Protein AF-A0A8M6Z247-F1 (afdb_monomer)

Sequence (223 aa):
MDSSGEGARAEVCETSDRKRDLQQLLRQEMEMHITEGRASVQRNQERMSRIRQLKEELHKEEIKLQEPDQSQAMSTVDYEKILERRARLKETHERLIENELMKMERELQEEQAGGVEGEISYLRRERLVLVLQIETLRRENQQAYADLEQQNQRHQQELNLLREESLQVFRAFRDVLEEQKRMSESRYRTLLIDAIQDAVHLSSQNLQLHEEIQQLRKTSQSQ

Foldseek 3Di:
DCPVPVVVVVVLVVLVVVLVVLVVVLVVLVVCLLVVVVDDPVVNVVSVVVNVVSVVVSVVSVVVNPDPPVVVVVLVVLVVVLVVVLVVLVVVLVVVLVVLVVVLVVVLVVVPDDDPVSVVSNVVSVVVSVVSVVVSVVVSVVSVVVSVVVSVVVVVVVVVVVVVVVVVVVVVVVVVVVVVVVSVVVVVVVVVVVVVVVVVVVVVVVVVVVVVVVVVVVVVVVD

Radius of gyration: 42.0 Å; Cα contacts (8 Å, |Δi|>4): 47; chains: 1; bounding box: 102×38×127 Å

Solvent-accessible surf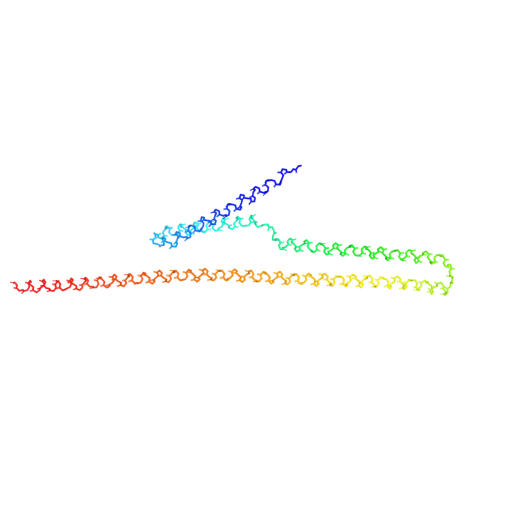ace area (backbone atoms only — not comparable to full-atom values): 12130 Å² total; per-residue (Å²): 140,69,78,69,61,59,57,57,52,50,53,53,51,54,52,53,50,51,44,52,52,47,52,51,52,44,50,51,55,53,51,47,54,68,73,48,67,83,53,57,71,66,60,51,51,51,49,54,54,50,51,50,51,49,51,53,52,45,50,53,50,46,58,71,68,50,64,76,57,62,70,59,54,49,52,51,54,52,51,51,53,52,51,51,53,51,51,54,50,50,54,54,46,51,53,52,50,51,53,53,50,57,48,49,53,52,54,58,66,70,63,70,51,68,67,71,67,25,51,54,52,49,54,54,49,52,47,51,54,52,52,49,52,54,52,48,52,50,50,54,51,54,50,51,50,52,54,50,51,52,52,50,54,50,51,54,50,52,54,48,50,54,51,53,52,51,52,49,53,52,49,54,53,49,54,54,51,53,50,53,48,53,56,50,52,52,52,53,52,50,52,52,50,53,52,51,51,52,50,50,52,51,49,52,51,52,50,52,53,50,52,53,52,52,50,55,53,53,57,65,72,74,110

pLDDT: mean 86.77, std 13.72, range [45.06, 98.31]

Organism: Danio rerio (NCBI:txid7955)

Mean predicted aligned error: 14.26 Å

Secondary structure (DSSP, 8-state):
--HHHHHHHHHHHHHHHHHHHHHHHHHHHHHHHHH-TTS-HHHHHHHHHHHHHHHHHHHHHHHHH--S-HHHHHHHHHHHHHHHHHHHHHHHHHHHHHHHHHHHHHHHHHH---HHHHHHHHHHHHHHHHHHHHHHHHHHHHHHHHHHHHHHHHHHHHHHHHHHHHHHHHHHHHHHHHHHHHHHHHHHHHHHHHHHHHHHHHHHHHHHHHHHHHHHHHHHH--

Structure (mmCIF, N/CA/C/O backbone):
data_AF-A0A8M6Z247-F1
#
_entry.id   AF-A0A8M6Z247-F1
#
loop_
_atom_site.group_PDB
_atom_site.id
_atom_site.type_symbol
_atom_site.label_atom_id
_atom_site.label_alt_id
_atom_site.label_comp_id
_atom_site.label_asym_id
_atom_site.label_entity_id
_atom_site.label_seq_id
_atom_site.pdbx_PDB_ins_code
_atom_site.Cartn_x
_atom_site.Cartn_y
_atom_site.Cartn_z
_atom_site.occupancy
_atom_site.B_iso_or_equiv
_atom_site.auth_seq_id
_atom_site.auth_comp_id
_atom_site.auth_asym_id
_atom_site.auth_atom_id
_atom_site.pdbx_PDB_model_num
ATOM 1 N N . MET A 1 1 ? 18.145 27.868 22.050 1.00 45.06 1 MET A N 1
ATOM 2 C CA . MET A 1 1 ? 19.076 26.770 21.726 1.00 45.06 1 MET A CA 1
ATOM 3 C C . MET A 1 1 ? 18.721 26.269 20.329 1.00 45.06 1 MET A C 1
ATOM 5 O O . MET A 1 1 ? 18.153 25.198 20.211 1.00 45.06 1 MET A O 1
ATOM 9 N N . ASP A 1 2 ? 19.030 27.051 19.288 1.00 45.66 2 ASP A N 1
ATOM 10 C CA . ASP A 1 2 ? 18.670 26.730 17.887 1.00 45.66 2 ASP A CA 1
ATOM 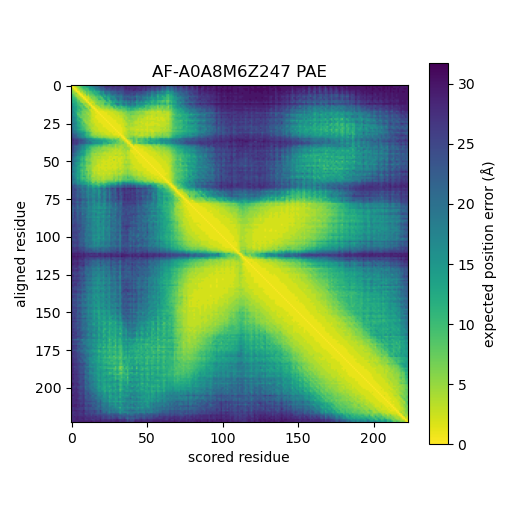11 C C . ASP A 1 2 ? 19.863 26.248 17.043 1.00 45.66 2 ASP A C 1
ATOM 13 O O . ASP A 1 2 ? 19.765 26.096 15.830 1.00 45.66 2 ASP A O 1
ATOM 17 N N . SER A 1 3 ? 20.998 25.935 17.675 1.00 54.34 3 SER A N 1
ATOM 18 C CA . SER A 1 3 ? 22.222 25.544 16.958 1.00 54.34 3 SER A CA 1
ATOM 19 C C . SER A 1 3 ? 22.165 24.144 16.324 1.00 54.34 3 SER A C 1
ATOM 21 O O . SER A 1 3 ? 23.085 23.775 15.600 1.00 54.34 3 SER A O 1
ATOM 23 N N . SER A 1 4 ? 21.118 23.353 16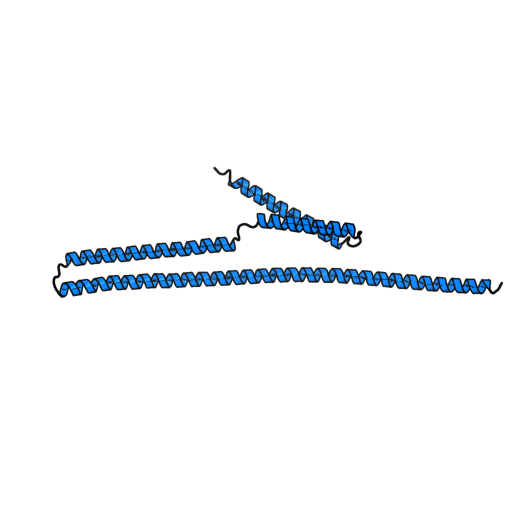.583 1.00 51.78 4 SER A N 1
ATOM 24 C CA . SER A 1 4 ? 20.968 21.993 16.040 1.00 51.78 4 SER A CA 1
ATOM 25 C C . SER A 1 4 ? 20.233 21.947 14.693 1.00 51.78 4 SER A C 1
ATOM 27 O O . SER A 1 4 ? 20.351 20.958 13.978 1.00 51.78 4 SER A O 1
ATOM 29 N N . GLY A 1 5 ? 19.500 23.005 14.317 1.00 46.47 5 GLY A N 1
ATOM 30 C CA . GLY A 1 5 ? 18.726 23.050 13.067 1.00 46.47 5 GLY A CA 1
ATOM 31 C C . GLY A 1 5 ? 19.525 23.495 11.835 1.00 46.47 5 GLY A C 1
ATOM 32 O O . GLY A 1 5 ? 19.210 23.087 10.718 1.00 46.47 5 GLY A O 1
ATOM 33 N N . GLU A 1 6 ? 20.576 24.300 12.019 1.00 47.44 6 GLU A N 1
ATOM 34 C CA . GLU A 1 6 ? 21.425 24.772 10.913 1.00 47.44 6 GLU A CA 1
ATOM 35 C C . GLU A 1 6 ? 22.397 23.693 10.414 1.00 47.44 6 GLU A C 1
ATOM 37 O O . GLU A 1 6 ? 22.593 23.572 9.207 1.00 47.44 6 GLU A O 1
ATOM 42 N N . GLY A 1 7 ? 22.929 22.849 11.308 1.00 50.97 7 GLY A N 1
ATOM 43 C CA . GLY A 1 7 ? 23.835 21.751 10.938 1.00 50.97 7 GLY A CA 1
ATOM 44 C C . GLY A 1 7 ? 23.167 20.681 10.068 1.00 50.97 7 GLY A C 1
ATOM 45 O O . GLY A 1 7 ? 23.716 20.293 9.042 1.00 50.97 7 GLY A O 1
ATOM 46 N N . ALA A 1 8 ? 21.938 20.278 10.410 1.00 53.12 8 ALA A N 1
ATOM 47 C CA . ALA A 1 8 ? 21.190 19.288 9.631 1.00 53.12 8 ALA A CA 1
ATOM 48 C C . ALA A 1 8 ? 20.796 19.813 8.237 1.00 53.12 8 ALA A C 1
ATOM 50 O O . ALA A 1 8 ? 20.838 19.079 7.255 1.00 53.12 8 ALA A O 1
ATOM 51 N N . ARG A 1 9 ? 20.454 21.104 8.116 1.00 52.66 9 ARG A N 1
ATOM 52 C CA . ARG A 1 9 ? 20.163 21.720 6.810 1.00 52.66 9 ARG A CA 1
ATOM 53 C C . ARG A 1 9 ? 21.407 21.875 5.940 1.00 52.66 9 ARG A C 1
ATOM 55 O O . ARG A 1 9 ? 21.300 21.688 4.731 1.00 52.66 9 ARG A O 1
ATOM 62 N N . ALA A 1 10 ? 22.554 22.205 6.532 1.00 60.53 10 ALA A N 1
ATOM 63 C CA . ALA A 1 10 ? 23.817 22.302 5.807 1.00 60.53 10 ALA A CA 1
ATOM 64 C C . ALA A 1 10 ? 24.258 20.932 5.261 1.00 60.53 10 ALA A C 1
ATOM 66 O O . ALA A 1 10 ? 24.551 20.831 4.073 1.00 60.53 10 ALA A O 1
ATOM 67 N N . GLU A 1 11 ? 24.184 19.865 6.067 1.00 60.06 11 GLU A N 1
ATOM 68 C CA . GLU A 1 11 ? 24.512 18.499 5.621 1.00 60.06 11 GLU A CA 1
ATOM 69 C C . GLU A 1 11 ? 23.570 17.988 4.514 1.00 60.06 11 GLU A C 1
ATOM 71 O O . GLU A 1 11 ? 24.021 17.360 3.553 1.00 60.06 11 GLU A O 1
ATOM 76 N N . VAL A 1 12 ? 22.267 18.285 4.584 1.00 59.94 12 VAL A N 1
ATOM 77 C CA . VAL A 1 12 ? 21.302 17.911 3.528 1.00 59.94 12 VAL A CA 1
ATOM 78 C C . VAL A 1 12 ? 21.561 18.682 2.225 1.00 59.94 12 VAL A C 1
ATOM 80 O O . VAL A 1 12 ? 21.430 18.130 1.130 1.00 59.94 12 VAL A O 1
ATOM 83 N N . CYS A 1 13 ? 21.963 19.952 2.318 1.00 63.16 13 CYS A N 1
ATOM 84 C CA . CYS A 1 13 ? 22.307 20.756 1.145 1.00 63.16 13 CYS A CA 1
ATOM 85 C C . CYS A 1 13 ? 23.592 20.236 0.478 1.00 63.16 13 CYS A C 1
ATOM 87 O O . CYS A 1 13 ? 23.606 20.002 -0.731 1.00 63.16 13 CYS A O 1
ATOM 89 N N . GLU A 1 14 ? 24.629 19.953 1.272 1.00 72.44 14 GLU A N 1
ATOM 90 C CA . GLU A 1 14 ? 25.899 19.399 0.788 1.00 72.44 14 GLU A CA 1
ATOM 91 C C . GLU A 1 14 ? 25.733 18.008 0.158 1.00 72.44 14 GLU A C 1
ATOM 93 O O . GLU A 1 14 ? 26.303 17.733 -0.899 1.00 72.44 14 GLU A O 1
ATOM 98 N N . THR A 1 15 ? 24.925 17.129 0.757 1.00 70.50 15 THR A N 1
ATOM 99 C CA . THR A 1 15 ? 24.644 15.792 0.198 1.00 70.50 15 THR A CA 1
ATOM 100 C C . THR A 1 15 ? 23.828 15.863 -1.097 1.00 70.50 15 THR A C 1
ATOM 102 O O . THR A 1 15 ? 24.128 15.146 -2.055 1.00 70.50 15 THR A O 1
ATOM 105 N N . SER A 1 16 ? 22.847 16.770 -1.185 1.00 76.81 16 SER A N 1
ATOM 106 C CA . SER A 1 16 ? 22.080 17.020 -2.415 1.00 76.81 16 SER A CA 1
ATOM 107 C C . SER A 1 16 ? 22.963 17.542 -3.555 1.00 76.81 16 SER A C 1
ATOM 109 O O . SER A 1 16 ? 22.846 17.074 -4.692 1.00 76.81 16 SER A O 1
ATOM 111 N N . ASP A 1 17 ? 23.848 18.500 -3.277 1.00 81.19 17 ASP A N 1
ATOM 112 C CA . ASP A 1 17 ? 24.751 19.050 -4.292 1.00 81.19 17 ASP A CA 1
ATOM 113 C C . ASP A 1 17 ? 25.773 17.997 -4.746 1.00 81.19 17 ASP A C 1
ATOM 115 O O . ASP A 1 17 ? 25.940 17.770 -5.946 1.00 81.19 17 ASP A O 1
ATOM 119 N N . ARG A 1 18 ? 26.321 17.216 -3.807 1.00 84.50 18 ARG A N 1
ATOM 120 C CA . ARG A 1 18 ? 27.212 16.090 -4.116 1.00 84.50 18 ARG A CA 1
ATOM 121 C C . ARG A 1 18 ? 26.543 15.021 -4.985 1.00 84.50 18 ARG A C 1
ATOM 123 O O . ARG A 1 18 ? 27.179 14.481 -5.891 1.00 84.50 18 ARG A O 1
ATOM 130 N N . LYS A 1 19 ? 25.252 14.735 -4.771 1.00 84.94 19 LYS A N 1
ATOM 131 C CA . LYS A 1 19 ? 24.473 13.836 -5.642 1.00 84.94 19 LYS A CA 1
ATOM 132 C C . LYS A 1 19 ? 24.371 14.383 -7.068 1.00 84.94 19 LYS A C 1
ATOM 134 O O . LYS A 1 19 ? 24.529 13.609 -8.016 1.00 84.94 19 LYS A O 1
ATOM 139 N N . ARG A 1 20 ? 24.117 15.686 -7.245 1.00 87.56 20 ARG A N 1
ATOM 140 C CA . ARG A 1 20 ? 24.064 16.299 -8.587 1.00 87.56 20 ARG A CA 1
ATOM 141 C C . ARG A 1 20 ? 25.412 16.211 -9.295 1.00 87.56 20 ARG A C 1
ATOM 143 O O . ARG A 1 20 ? 25.445 15.821 -10.462 1.00 87.56 20 ARG A O 1
ATOM 150 N N . ASP A 1 21 ? 26.502 16.483 -8.586 1.00 89.94 21 ASP A N 1
ATOM 151 C CA . ASP A 1 21 ? 27.854 16.404 -9.145 1.00 89.94 21 ASP A CA 1
ATOM 152 C C . ASP A 1 21 ? 28.191 14.977 -9.597 1.00 89.94 21 ASP A C 1
ATOM 154 O O . ASP A 1 21 ? 28.658 14.763 -10.720 1.00 89.94 21 ASP A O 1
ATOM 158 N N . LEU A 1 22 ? 27.869 13.973 -8.772 1.00 88.94 22 LEU A N 1
ATOM 159 C CA . LEU A 1 22 ? 28.036 12.560 -9.123 1.00 88.94 22 LEU A CA 1
ATOM 160 C C . LEU A 1 22 ? 27.179 12.156 -10.331 1.00 88.94 22 LEU A C 1
ATOM 162 O O . LEU A 1 22 ? 27.656 11.432 -11.207 1.00 88.94 22 LEU A O 1
ATOM 166 N N . GLN A 1 23 ? 25.935 12.640 -10.425 1.00 88.06 23 GLN A N 1
ATOM 167 C CA . GLN A 1 23 ? 25.073 12.407 -11.591 1.00 88.06 23 GLN A CA 1
ATOM 168 C C . GLN A 1 23 ? 25.662 13.010 -12.869 1.00 88.06 23 GLN A C 1
ATOM 170 O O . GLN A 1 23 ? 25.595 12.389 -13.935 1.00 88.06 23 GLN A O 1
ATOM 175 N N . GLN A 1 24 ? 26.245 14.204 -12.777 1.00 91.38 24 GLN A N 1
ATOM 176 C CA . GLN A 1 24 ? 26.854 14.875 -13.918 1.00 91.38 24 GLN A CA 1
ATOM 177 C C . GLN A 1 24 ? 28.138 14.169 -14.371 1.00 91.38 24 GLN A C 1
ATOM 179 O O . GLN A 1 24 ? 28.288 13.902 -15.565 1.00 91.38 24 GLN A O 1
ATOM 184 N N . LEU A 1 25 ? 29.009 13.786 -13.433 1.00 91.31 25 LEU A N 1
ATOM 185 C CA . LEU A 1 25 ? 30.211 12.991 -13.708 1.00 91.31 25 LEU A CA 1
ATOM 186 C C . LEU A 1 25 ? 29.865 11.642 -14.348 1.00 91.31 25 LEU A C 1
ATOM 188 O O . LEU A 1 25 ? 30.478 11.247 -15.340 1.00 91.31 25 LEU A O 1
ATOM 192 N N . LEU A 1 26 ? 28.844 10.953 -13.829 1.00 89.19 26 LEU A N 1
ATOM 193 C CA . LEU A 1 26 ? 28.390 9.680 -14.385 1.00 89.19 26 LEU A CA 1
ATOM 194 C C . LEU A 1 26 ? 27.858 9.841 -15.815 1.00 89.19 26 LEU A C 1
ATOM 196 O O . LEU A 1 26 ? 28.167 9.011 -16.670 1.00 89.19 26 LEU A O 1
ATOM 200 N N . ARG A 1 27 ? 27.098 10.910 -16.100 1.00 89.50 27 ARG A N 1
ATOM 201 C CA . ARG A 1 27 ? 26.652 11.217 -17.470 1.00 89.50 27 ARG A CA 1
ATOM 202 C C . ARG A 1 27 ? 27.829 11.436 -18.411 1.00 89.50 27 ARG A C 1
ATOM 204 O O . ARG A 1 27 ? 27.840 10.832 -19.478 1.00 89.50 27 ARG A O 1
ATOM 211 N N . GLN A 1 28 ? 28.811 12.240 -18.008 1.00 90.25 28 GLN A N 1
ATOM 212 C CA . GLN A 1 28 ? 29.992 12.519 -18.828 1.00 90.25 28 GLN A CA 1
ATOM 213 C C . GLN A 1 28 ? 30.784 11.243 -19.137 1.00 90.25 28 GLN A C 1
ATOM 215 O O . GLN A 1 28 ? 31.109 10.988 -20.293 1.00 90.25 28 GLN A O 1
ATOM 220 N N . GLU A 1 29 ? 31.047 10.397 -18.137 1.00 86.94 29 GLU A N 1
ATOM 221 C CA . GLU A 1 29 ? 31.762 9.130 -18.349 1.00 86.94 29 GLU A CA 1
ATOM 222 C C . GLU A 1 29 ? 30.972 8.159 -19.244 1.00 86.94 29 GLU A C 1
ATOM 224 O O . GLU A 1 29 ? 31.547 7.505 -20.118 1.00 86.94 29 GLU A O 1
ATOM 229 N N . MET A 1 30 ? 29.643 8.091 -19.092 1.00 83.94 30 MET A N 1
ATOM 230 C CA . MET A 1 30 ? 28.790 7.294 -19.981 1.00 83.94 30 MET A CA 1
ATOM 231 C C . MET A 1 30 ? 28.801 7.822 -21.422 1.00 83.94 30 MET A C 1
ATOM 233 O O . MET A 1 30 ? 28.887 7.030 -22.360 1.00 83.94 30 MET A O 1
ATOM 237 N N . GLU A 1 31 ? 28.748 9.138 -21.613 1.00 85.75 31 GLU A N 1
ATOM 238 C CA . GLU A 1 31 ? 28.801 9.775 -22.931 1.00 85.75 31 GLU A CA 1
ATOM 239 C C . GLU A 1 31 ? 30.160 9.554 -23.609 1.00 85.75 31 GLU A C 1
ATOM 241 O O . GLU A 1 31 ? 30.216 9.171 -24.782 1.00 85.75 31 GLU A O 1
ATOM 246 N N . MET A 1 32 ? 31.260 9.669 -22.857 1.00 81.25 32 MET A N 1
ATOM 247 C CA . MET A 1 32 ? 32.601 9.319 -23.334 1.00 81.25 32 MET A CA 1
ATOM 248 C C . MET A 1 32 ? 32.714 7.837 -23.706 1.00 81.25 32 MET A C 1
ATOM 250 O O . MET A 1 32 ? 33.320 7.507 -24.721 1.00 81.25 32 MET A O 1
ATOM 254 N N . HIS A 1 33 ? 32.117 6.922 -22.937 1.00 79.88 33 HIS A N 1
ATOM 255 C CA . HIS A 1 33 ? 32.104 5.496 -23.283 1.00 79.88 33 HIS A CA 1
ATOM 256 C C . HIS A 1 33 ? 31.325 5.212 -24.583 1.00 79.88 33 HIS A C 1
ATOM 258 O O . HIS A 1 33 ? 31.691 4.327 -25.359 1.00 79.88 33 HIS A O 1
ATOM 264 N N . ILE A 1 34 ? 30.252 5.964 -24.848 1.00 76.69 34 ILE A N 1
ATOM 265 C CA . ILE A 1 34 ? 29.453 5.823 -26.073 1.00 76.69 34 ILE A CA 1
ATOM 266 C C . ILE A 1 34 ? 30.208 6.378 -27.292 1.00 76.69 34 ILE A C 1
ATOM 268 O O . ILE A 1 34 ? 30.232 5.732 -28.345 1.00 76.69 34 ILE A O 1
ATOM 272 N N . THR A 1 35 ? 30.830 7.549 -27.150 1.00 78.31 35 THR A N 1
ATOM 273 C CA . THR A 1 35 ? 31.496 8.279 -28.245 1.00 78.31 35 THR A CA 1
ATOM 274 C C . THR A 1 35 ? 32.886 7.733 -28.567 1.00 78.31 35 THR A C 1
ATOM 276 O O . THR A 1 35 ? 33.212 7.509 -29.732 1.00 78.31 35 THR A O 1
ATOM 279 N N . GLU A 1 36 ? 33.693 7.430 -27.552 1.00 72.12 36 GLU A N 1
ATOM 280 C CA . GLU A 1 36 ? 35.065 6.950 -27.715 1.00 72.12 36 GLU A CA 1
ATOM 281 C C . GLU A 1 36 ? 35.182 5.423 -27.723 1.00 72.12 36 GLU A C 1
ATOM 283 O O . GLU A 1 36 ? 36.271 4.891 -27.511 1.00 72.12 36 GLU A O 1
ATOM 288 N N . GLY A 1 37 ? 34.109 4.685 -28.029 1.00 60.72 37 GLY A N 1
ATOM 289 C CA . GLY A 1 37 ? 34.123 3.215 -28.114 1.00 60.72 37 GLY A CA 1
ATOM 290 C C . GLY A 1 37 ? 35.191 2.617 -29.055 1.00 60.72 37 GLY A C 1
ATOM 291 O O . GLY A 1 37 ? 35.371 1.404 -29.083 1.00 60.72 37 GLY A O 1
ATOM 292 N N . ARG A 1 38 ? 35.923 3.463 -29.796 1.00 59.44 38 ARG A N 1
ATOM 293 C CA . ARG A 1 38 ? 37.116 3.153 -30.600 1.00 59.44 38 ARG A CA 1
ATOM 294 C C . ARG A 1 38 ? 38.446 3.159 -29.818 1.00 59.44 38 ARG A C 1
ATOM 296 O O . ARG A 1 38 ? 39.488 2.898 -30.413 1.00 59.44 38 ARG A O 1
ATOM 303 N N . ALA A 1 39 ? 38.458 3.478 -28.525 1.00 61.81 39 ALA A N 1
ATOM 304 C CA . ALA A 1 39 ? 39.662 3.418 -27.700 1.00 61.81 39 ALA A CA 1
ATOM 305 C C . ALA A 1 39 ? 40.106 1.962 -27.440 1.00 61.81 39 ALA A C 1
ATOM 307 O O . ALA A 1 39 ? 39.317 1.026 -27.551 1.00 61.81 39 ALA A O 1
ATOM 308 N N . SER A 1 40 ? 41.381 1.775 -27.068 1.00 77.75 40 SER A N 1
ATOM 309 C CA . SER A 1 40 ? 41.926 0.477 -26.630 1.00 77.75 40 SER A CA 1
ATOM 310 C C . SER A 1 40 ? 40.992 -0.214 -25.628 1.00 77.75 40 SER A C 1
ATOM 312 O O . SER A 1 40 ? 40.456 0.439 -24.728 1.00 77.75 40 SER A O 1
ATOM 314 N N . VAL A 1 41 ? 40.852 -1.541 -25.750 1.00 78.88 41 VAL A N 1
ATOM 315 C CA . VAL A 1 41 ? 40.053 -2.396 -24.849 1.00 78.88 41 VAL A CA 1
ATOM 316 C C . VAL A 1 41 ? 40.328 -2.075 -23.377 1.00 78.88 41 VAL A C 1
ATOM 318 O O . VAL A 1 41 ? 39.397 -2.015 -22.578 1.00 78.88 41 VAL A O 1
ATOM 321 N N . GLN A 1 42 ? 41.585 -1.785 -23.035 1.00 84.62 42 GLN A N 1
ATOM 322 C CA . GLN A 1 42 ? 42.002 -1.460 -21.674 1.00 84.62 42 GLN A CA 1
ATOM 323 C C . GLN A 1 42 ? 41.407 -0.133 -21.172 1.00 84.62 42 GLN A C 1
ATOM 325 O O . GLN A 1 42 ? 40.862 -0.088 -20.074 1.00 84.62 42 GLN A O 1
ATOM 330 N N . ARG A 1 43 ? 41.377 0.918 -22.007 1.00 82.69 43 ARG A N 1
ATOM 331 C CA . ARG A 1 43 ? 40.735 2.201 -21.652 1.00 82.69 43 ARG A CA 1
ATOM 332 C C . ARG A 1 43 ? 39.218 2.078 -21.514 1.00 82.69 43 ARG A C 1
ATOM 334 O O . ARG A 1 43 ? 38.619 2.788 -20.708 1.00 82.69 43 ARG A O 1
ATOM 341 N N . ASN A 1 44 ? 38.587 1.205 -22.301 1.00 82.81 44 ASN A N 1
ATOM 342 C CA . ASN A 1 44 ? 37.158 0.927 -22.149 1.00 82.81 44 ASN A CA 1
ATOM 343 C C . ASN A 1 44 ? 36.874 0.157 -20.851 1.00 82.81 44 ASN A C 1
ATOM 345 O O . ASN A 1 44 ? 35.920 0.485 -20.151 1.00 82.81 44 ASN A O 1
ATOM 349 N N . GLN A 1 45 ? 37.719 -0.811 -20.480 1.00 85.62 45 GLN A N 1
ATOM 350 C CA . GLN A 1 45 ? 37.598 -1.523 -19.202 1.00 85.62 45 GLN A CA 1
ATOM 351 C C . GLN A 1 45 ? 37.778 -0.592 -17.997 1.00 85.62 45 GLN A C 1
ATOM 353 O O . GLN A 1 45 ? 36.975 -0.645 -17.064 1.00 85.62 45 GLN A O 1
ATOM 358 N N . GLU A 1 46 ? 38.775 0.294 -18.032 1.00 88.81 46 GLU A N 1
ATOM 359 C CA . GLU A 1 46 ? 38.995 1.305 -16.992 1.00 88.81 46 GLU A CA 1
ATOM 360 C C . GLU A 1 46 ? 37.772 2.218 -16.841 1.00 88.81 46 GLU A C 1
ATOM 362 O O . GLU A 1 46 ? 37.250 2.371 -15.735 1.00 88.81 46 GLU A O 1
ATOM 367 N N . ARG A 1 47 ? 37.222 2.734 -17.947 1.00 86.94 47 ARG A N 1
ATOM 368 C CA . ARG A 1 47 ? 35.992 3.541 -17.906 1.00 86.94 47 ARG A CA 1
ATOM 369 C C . ARG A 1 47 ? 34.795 2.782 -17.360 1.00 86.94 47 ARG A C 1
ATOM 371 O O . ARG A 1 47 ? 34.084 3.301 -16.505 1.00 86.94 47 ARG A O 1
ATOM 378 N N . MET A 1 48 ? 34.601 1.534 -17.773 1.00 85.75 48 MET A N 1
ATOM 379 C CA . MET A 1 48 ? 33.531 0.690 -17.238 1.00 85.75 48 MET A CA 1
ATOM 380 C C . MET A 1 48 ? 33.662 0.465 -15.727 1.00 85.75 48 MET A C 1
ATOM 382 O O . MET A 1 48 ? 32.652 0.448 -15.020 1.00 85.75 48 MET A O 1
ATOM 386 N N . SER A 1 49 ? 34.888 0.327 -15.212 1.00 91.12 49 SER A N 1
ATOM 387 C CA . SER A 1 49 ? 35.129 0.223 -13.769 1.00 91.12 49 SER A CA 1
ATOM 388 C C . SER A 1 49 ? 34.785 1.523 -13.034 1.00 91.12 49 SER A C 1
ATOM 390 O O . SER A 1 49 ? 34.120 1.483 -11.999 1.00 91.12 49 SER A O 1
ATOM 392 N N . ARG A 1 50 ? 35.126 2.677 -13.619 1.00 90.81 50 ARG A N 1
ATOM 393 C CA . ARG A 1 50 ? 34.828 3.999 -13.060 1.00 90.81 50 ARG A CA 1
ATOM 394 C C . ARG A 1 50 ? 33.332 4.300 -13.050 1.00 90.81 50 ARG A C 1
ATOM 396 O O . ARG A 1 50 ? 32.803 4.742 -12.037 1.00 90.81 50 ARG A O 1
ATOM 403 N N . ILE A 1 51 ? 32.630 3.968 -14.134 1.00 90.19 51 ILE A N 1
ATOM 404 C CA . ILE A 1 51 ? 31.165 4.052 -14.223 1.00 90.19 51 ILE A CA 1
ATOM 405 C C . ILE A 1 51 ? 30.512 3.202 -13.126 1.00 90.19 51 ILE A C 1
ATOM 407 O O . ILE A 1 51 ? 29.534 3.632 -12.519 1.00 90.19 51 ILE A O 1
ATOM 411 N N . ARG A 1 52 ? 31.043 2.004 -12.843 1.00 90.31 52 ARG A N 1
ATOM 412 C CA . ARG A 1 52 ? 30.530 1.149 -11.762 1.00 90.31 52 ARG A CA 1
ATOM 413 C C . ARG A 1 52 ? 30.727 1.792 -10.388 1.00 90.31 52 ARG A C 1
ATOM 415 O O . ARG A 1 52 ? 29.774 1.845 -9.621 1.00 90.31 52 ARG A O 1
ATOM 422 N N . GLN A 1 53 ? 31.917 2.325 -10.114 1.00 93.00 53 GLN A N 1
ATOM 423 C CA . GLN A 1 53 ? 32.216 3.015 -8.854 1.00 93.00 53 GLN A CA 1
ATOM 424 C C . GLN A 1 53 ? 31.324 4.241 -8.650 1.00 93.00 53 GLN A C 1
ATOM 426 O O . GLN A 1 53 ? 30.708 4.377 -7.599 1.00 93.00 53 GLN A O 1
ATOM 431 N N . LEU A 1 54 ? 31.178 5.084 -9.678 1.00 91.94 54 LEU A N 1
ATOM 432 C CA . LEU A 1 54 ? 30.300 6.254 -9.622 1.00 91.94 54 LEU A CA 1
ATOM 433 C C . LEU A 1 54 ? 28.848 5.856 -9.338 1.00 91.94 54 LEU A C 1
ATOM 435 O O . LEU A 1 54 ? 28.193 6.505 -8.533 1.00 91.94 54 LEU A O 1
ATOM 439 N N . LYS A 1 55 ? 28.350 4.764 -9.935 1.00 89.44 55 LYS A N 1
ATOM 440 C CA . LYS A 1 55 ? 27.008 4.239 -9.628 1.00 89.44 55 LYS A CA 1
ATOM 441 C C . LYS A 1 55 ? 26.867 3.795 -8.172 1.00 89.44 55 LYS A C 1
ATOM 443 O O . LYS A 1 55 ? 25.838 4.067 -7.564 1.00 89.44 55 LYS A O 1
ATOM 448 N N . GLU A 1 56 ? 27.874 3.130 -7.612 1.00 88.75 56 GLU A N 1
ATOM 449 C CA . GLU A 1 56 ? 27.858 2.712 -6.205 1.00 88.75 56 GLU A CA 1
ATOM 450 C C . GLU A 1 56 ? 27.911 3.906 -5.244 1.00 88.75 56 GLU A C 1
ATOM 452 O O . GLU A 1 56 ? 27.197 3.912 -4.244 1.00 88.75 56 GLU A O 1
ATOM 457 N N . GLU A 1 57 ? 28.723 4.926 -5.532 1.00 89.31 57 GLU A N 1
ATOM 458 C CA . GLU A 1 57 ? 28.772 6.148 -4.719 1.00 89.31 57 GLU A CA 1
ATOM 459 C C . GLU A 1 57 ? 27.454 6.916 -4.767 1.00 89.31 57 GLU A C 1
ATOM 461 O O . GLU A 1 57 ? 26.946 7.336 -3.731 1.00 89.31 57 GLU A O 1
ATOM 466 N N . LEU A 1 58 ? 26.854 7.023 -5.951 1.00 86.81 58 LEU A N 1
ATOM 467 C CA . LEU A 1 58 ? 25.559 7.670 -6.137 1.00 86.81 58 LEU A CA 1
ATOM 468 C C . LEU A 1 58 ? 24.454 6.925 -5.380 1.00 86.81 58 LEU A C 1
ATOM 470 O O . LEU A 1 58 ? 23.617 7.563 -4.750 1.00 86.81 58 LEU A O 1
ATOM 474 N N . HIS A 1 59 ? 24.502 5.590 -5.358 1.00 83.56 59 HIS A N 1
ATOM 475 C CA . HIS A 1 59 ? 23.573 4.782 -4.571 1.00 83.56 59 HIS A CA 1
ATOM 476 C C . HIS A 1 59 ? 23.761 4.978 -3.058 1.00 83.56 59 HIS A C 1
ATOM 478 O O . HIS A 1 59 ? 22.783 5.083 -2.324 1.00 83.56 59 HIS A O 1
ATOM 484 N N . LYS A 1 60 ? 25.008 5.091 -2.578 1.00 85.12 60 LYS A N 1
ATOM 485 C CA . LYS A 1 60 ? 25.295 5.396 -1.164 1.00 85.12 60 LYS A CA 1
ATOM 486 C C . LYS A 1 60 ? 24.788 6.780 -0.761 1.00 85.12 60 LYS A C 1
ATOM 488 O O . LYS A 1 60 ? 24.222 6.913 0.318 1.00 85.12 60 LYS A O 1
ATOM 493 N N . GLU A 1 61 ? 24.986 7.793 -1.603 1.00 82.38 61 GLU A N 1
ATOM 494 C CA . GLU A 1 61 ? 24.452 9.138 -1.351 1.00 82.38 61 GLU A CA 1
ATOM 495 C C . GLU A 1 61 ? 22.919 9.167 -1.440 1.00 82.38 61 GLU A C 1
ATOM 497 O O . GLU A 1 61 ? 22.277 9.864 -0.661 1.00 82.38 61 GLU A O 1
ATOM 502 N N . GLU A 1 62 ? 22.304 8.352 -2.305 1.00 79.12 62 GLU A N 1
ATOM 503 C CA . GLU A 1 62 ? 20.848 8.168 -2.313 1.00 79.12 62 GLU A CA 1
ATOM 504 C C . GLU A 1 62 ? 20.323 7.577 -1.014 1.00 79.12 62 GLU A C 1
ATOM 506 O O . GLU A 1 62 ? 19.369 8.119 -0.476 1.00 79.12 62 GLU A O 1
ATOM 511 N N . ILE A 1 63 ? 20.967 6.541 -0.475 1.00 76.38 63 ILE A N 1
ATOM 512 C CA . ILE A 1 63 ? 20.577 5.944 0.810 1.00 76.38 63 ILE A CA 1
ATOM 513 C C . ILE A 1 63 ? 20.713 6.957 1.957 1.00 76.38 63 ILE A C 1
ATOM 515 O O . ILE A 1 63 ? 19.898 6.951 2.871 1.00 76.38 63 ILE A O 1
ATOM 519 N N . LYS A 1 64 ? 21.715 7.848 1.915 1.00 76.81 64 LYS A N 1
ATOM 520 C CA . LYS A 1 64 ? 21.882 8.911 2.924 1.00 76.81 64 LYS A CA 1
ATOM 521 C C . LYS A 1 64 ? 20.808 9.997 2.837 1.00 76.81 64 LYS A C 1
ATOM 523 O O . LYS A 1 64 ? 20.430 10.548 3.863 1.00 76.81 64 LYS A O 1
ATOM 528 N N . LEU A 1 65 ? 20.355 10.318 1.624 1.00 66.00 65 LEU A N 1
ATOM 529 C CA . LEU A 1 65 ? 19.285 11.290 1.366 1.00 66.00 65 LEU A CA 1
ATOM 530 C C . LEU A 1 65 ? 17.884 10.687 1.508 1.00 66.00 65 LEU A C 1
ATOM 532 O O . LEU A 1 65 ? 16.904 11.426 1.585 1.00 66.00 65 LEU A O 1
ATOM 536 N N . GLN A 1 66 ? 17.777 9.360 1.498 1.00 56.66 66 GLN A N 1
ATOM 537 C CA . GLN A 1 66 ? 16.530 8.656 1.719 1.00 56.66 66 GLN A CA 1
ATOM 538 C C . GLN A 1 66 ? 16.188 8.774 3.204 1.00 56.66 66 GLN A C 1
ATOM 540 O O . GLN A 1 66 ? 16.595 7.962 4.034 1.00 56.66 66 GLN A O 1
ATOM 545 N N . GLU A 1 67 ? 15.448 9.832 3.540 1.00 52.28 67 GLU A N 1
ATOM 546 C CA . GLU A 1 67 ? 14.708 9.887 4.794 1.00 52.28 67 GLU A CA 1
ATOM 547 C C . GLU A 1 67 ? 13.900 8.591 4.957 1.00 52.28 67 GLU A C 1
ATOM 549 O O . GLU A 1 67 ? 13.441 8.037 3.948 1.00 52.28 67 GLU A O 1
ATOM 554 N N . PRO A 1 68 ? 13.756 8.074 6.194 1.00 49.03 68 PRO A N 1
ATOM 555 C CA . PRO A 1 68 ? 13.056 6.821 6.444 1.00 49.03 68 PRO A CA 1
ATOM 556 C C . PRO A 1 68 ? 11.710 6.866 5.730 1.00 49.03 68 PRO A C 1
ATOM 558 O O . PRO A 1 68 ? 10.948 7.804 5.947 1.00 49.03 68 PRO A O 1
ATOM 561 N N . ASP A 1 69 ? 11.502 5.886 4.846 1.00 54.22 69 ASP A N 1
ATOM 562 C CA . ASP A 1 69 ? 10.386 5.747 3.911 1.00 54.22 69 ASP A CA 1
ATOM 563 C C . ASP A 1 69 ? 9.146 6.521 4.387 1.00 54.22 69 ASP A C 1
ATOM 565 O O . ASP A 1 69 ? 8.428 6.083 5.291 1.00 54.22 69 ASP A O 1
ATOM 569 N N . GLN A 1 70 ? 8.953 7.736 3.853 1.00 53.69 70 GLN A N 1
ATOM 570 C CA . GLN A 1 70 ? 7.939 8.683 4.341 1.00 53.69 70 GLN A CA 1
ATOM 571 C C . GLN A 1 70 ? 6.537 8.063 4.295 1.00 53.69 70 GLN A C 1
ATOM 573 O O . GLN A 1 70 ? 5.690 8.366 5.132 1.00 53.69 70 GLN A O 1
ATOM 578 N N . SER A 1 71 ? 6.327 7.132 3.368 1.00 55.28 71 SER A N 1
ATOM 579 C CA . SER A 1 71 ? 5.155 6.268 3.242 1.00 55.28 71 SER A CA 1
ATOM 580 C C . SER A 1 71 ? 4.902 5.457 4.519 1.00 55.28 71 SER A C 1
ATOM 582 O O . SER A 1 71 ? 3.796 5.445 5.062 1.00 55.28 71 SER A O 1
ATOM 584 N N . GLN A 1 72 ? 5.947 4.817 5.048 1.00 57.62 72 GLN A N 1
ATOM 585 C CA . GLN A 1 72 ? 5.865 3.999 6.252 1.00 57.62 72 GLN A CA 1
ATOM 586 C C . GLN A 1 72 ? 5.711 4.865 7.507 1.00 57.62 72 GLN A C 1
ATOM 588 O O . GLN A 1 72 ? 4.871 4.560 8.353 1.00 57.62 72 GLN A O 1
ATOM 593 N N . ALA A 1 73 ? 6.444 5.980 7.594 1.00 58.66 73 ALA A N 1
ATOM 594 C CA . ALA A 1 73 ? 6.325 6.929 8.702 1.00 58.66 73 ALA A CA 1
ATOM 595 C C . ALA A 1 73 ? 4.932 7.592 8.761 1.00 58.66 73 ALA A C 1
ATOM 597 O O . ALA A 1 73 ? 4.360 7.783 9.837 1.00 58.66 73 ALA A O 1
ATOM 598 N N . MET A 1 74 ? 4.343 7.909 7.606 1.00 61.28 74 MET A N 1
ATOM 599 C CA . MET A 1 74 ? 3.000 8.483 7.530 1.00 61.28 74 MET A CA 1
ATOM 600 C C . MET A 1 74 ? 1.926 7.455 7.902 1.00 61.28 74 MET A C 1
ATOM 602 O O . MET A 1 74 ? 1.009 7.780 8.659 1.00 61.28 74 MET A O 1
ATOM 606 N N . SER A 1 75 ? 2.086 6.194 7.481 1.00 70.88 75 SER A N 1
ATOM 607 C CA . SER A 1 75 ? 1.200 5.101 7.895 1.00 70.88 75 SER A CA 1
ATOM 608 C C . SER A 1 75 ? 1.245 4.844 9.407 1.00 70.88 75 SER A C 1
ATOM 610 O O . SER A 1 75 ? 0.191 4.619 10.009 1.00 70.88 75 SER A O 1
ATOM 612 N N . THR A 1 76 ? 2.420 4.917 10.044 1.00 77.00 76 THR A N 1
ATOM 613 C CA . THR A 1 76 ? 2.533 4.748 11.503 1.00 77.00 76 THR A CA 1
ATOM 614 C C . THR A 1 76 ? 1.858 5.886 12.259 1.00 77.00 76 THR A C 1
ATOM 616 O O . THR A 1 76 ? 1.091 5.635 13.187 1.00 77.00 76 THR A O 1
ATOM 619 N N . VAL A 1 77 ? 2.060 7.129 11.813 1.00 77.94 77 VAL A N 1
ATOM 620 C CA . VAL A 1 77 ? 1.443 8.314 12.426 1.00 77.94 77 VAL A CA 1
ATOM 621 C C . VAL A 1 77 ? -0.082 8.275 12.297 1.00 77.94 77 VAL A C 1
ATOM 623 O O . VAL A 1 77 ? -0.803 8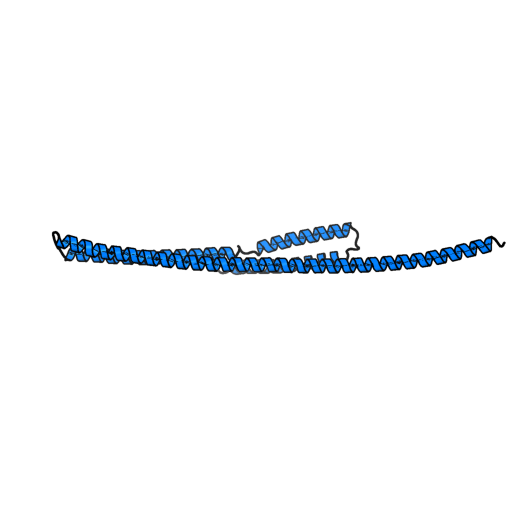.635 13.227 1.00 77.94 77 VAL A O 1
ATOM 626 N N . ASP A 1 78 ? -0.608 7.827 11.159 1.00 83.62 78 ASP A N 1
ATOM 627 C CA . ASP A 1 78 ? -2.054 7.715 10.970 1.00 83.62 78 ASP A CA 1
ATOM 628 C C . ASP A 1 78 ? -2.678 6.596 11.810 1.00 83.62 78 ASP A C 1
ATOM 630 O O . ASP A 1 78 ? -3.770 6.774 12.355 1.00 83.62 78 ASP A O 1
ATOM 634 N N . TYR A 1 79 ? -1.973 5.479 11.986 1.00 85.88 79 TYR A N 1
ATOM 635 C CA . TYR A 1 79 ? -2.405 4.410 12.882 1.00 85.88 79 TYR A CA 1
ATOM 636 C C . TYR A 1 79 ? -2.463 4.870 14.346 1.00 85.88 79 TYR A C 1
ATOM 638 O O . TYR A 1 79 ? -3.457 4.621 15.036 1.00 85.88 79 TYR A O 1
ATOM 646 N N . GLU A 1 80 ? -1.449 5.603 14.812 1.00 90.94 80 GLU A N 1
ATOM 647 C CA . GLU A 1 80 ? -1.427 6.177 16.162 1.00 90.94 80 GLU A CA 1
ATOM 648 C C . GLU A 1 80 ? -2.609 7.126 16.399 1.00 90.94 80 GLU A C 1
ATOM 650 O O . GLU A 1 80 ? -3.300 7.010 17.413 1.00 90.94 80 GLU A O 1
ATOM 655 N N . LYS A 1 81 ? -2.938 7.989 15.429 1.00 92.00 81 LYS A N 1
ATOM 656 C CA . LYS A 1 81 ? -4.118 8.870 15.518 1.00 92.00 81 LYS A CA 1
ATOM 657 C C . LYS A 1 81 ? -5.427 8.090 15.659 1.00 92.00 81 LYS A C 1
ATOM 659 O O . LYS A 1 81 ? -6.306 8.501 16.421 1.00 92.00 81 LYS A O 1
ATOM 664 N N . ILE A 1 82 ? -5.583 6.980 14.931 1.00 92.62 82 ILE A N 1
ATOM 665 C CA . ILE A 1 82 ? -6.774 6.120 15.036 1.00 92.62 82 ILE A CA 1
ATOM 666 C C . ILE A 1 82 ? -6.851 5.503 16.438 1.00 92.62 82 ILE A C 1
ATOM 668 O O . ILE A 1 82 ? -7.918 5.515 17.060 1.00 92.62 82 ILE A O 1
ATOM 672 N N . LEU A 1 83 ? -5.726 5.021 16.976 1.00 93.19 83 LEU A N 1
ATOM 673 C CA . LEU A 1 83 ? -5.667 4.485 18.336 1.00 93.19 83 LEU A CA 1
ATOM 674 C C . LEU A 1 83 ? -6.017 5.535 19.391 1.00 93.19 83 LEU A C 1
ATOM 676 O O . LEU A 1 83 ? -6.828 5.255 20.275 1.00 93.19 83 LEU A O 1
ATOM 680 N N . GLU A 1 84 ? -5.471 6.746 19.285 1.00 94.50 84 GLU A N 1
ATOM 681 C CA . GLU A 1 84 ? -5.799 7.841 20.198 1.00 94.50 84 GLU A CA 1
ATOM 682 C C . GLU A 1 84 ? -7.286 8.181 20.165 1.00 94.50 84 GLU A C 1
ATOM 684 O O . GLU A 1 84 ? -7.928 8.311 21.209 1.00 94.50 84 GLU A O 1
ATOM 689 N N . ARG A 1 85 ? -7.864 8.305 18.966 1.00 92.44 85 ARG A N 1
ATOM 690 C CA . ARG A 1 85 ? -9.293 8.585 18.807 1.00 92.44 85 ARG A CA 1
ATOM 691 C C . ARG A 1 85 ? -10.141 7.485 19.444 1.00 92.44 85 ARG A C 1
ATOM 693 O O . ARG A 1 85 ? -11.140 7.790 20.095 1.00 92.44 85 ARG A O 1
ATOM 700 N N . ARG A 1 86 ? -9.731 6.221 19.300 1.00 94.75 86 ARG A N 1
ATOM 701 C CA . ARG A 1 86 ? -10.405 5.071 19.914 1.00 94.75 86 ARG A CA 1
ATOM 702 C C . ARG A 1 86 ? -10.299 5.084 21.436 1.00 94.75 86 ARG A C 1
ATOM 704 O O . ARG A 1 86 ? -11.290 4.802 22.102 1.00 94.75 86 ARG A O 1
ATOM 711 N N . ALA A 1 87 ? -9.133 5.423 21.980 1.00 95.88 87 ALA A N 1
ATOM 712 C CA . ALA A 1 87 ? -8.931 5.549 23.420 1.00 95.88 87 ALA A CA 1
ATOM 713 C C . ALA A 1 87 ? -9.821 6.653 24.008 1.00 95.88 87 ALA A C 1
ATOM 715 O O . ALA A 1 87 ? -10.555 6.403 24.960 1.00 95.88 87 ALA A O 1
ATOM 716 N N . ARG A 1 88 ? -9.845 7.833 23.374 1.00 96.31 88 ARG A N 1
ATOM 717 C CA . ARG A 1 88 ? -10.704 8.953 23.792 1.00 96.31 88 ARG A CA 1
ATOM 718 C C . ARG A 1 88 ? -12.184 8.583 23.751 1.00 96.31 88 ARG A C 1
ATOM 720 O O . ARG A 1 88 ? -12.918 8.913 24.673 1.00 96.31 88 ARG A O 1
ATOM 727 N N . LEU A 1 89 ? -12.626 7.889 22.700 1.00 96.00 89 LEU A N 1
ATOM 728 C CA . LEU A 1 89 ? -14.020 7.463 22.580 1.00 96.00 89 LEU A CA 1
ATOM 729 C C . LEU A 1 89 ? -14.418 6.510 23.715 1.00 96.00 89 LEU A C 1
ATOM 731 O O . LEU A 1 89 ? -15.436 6.738 24.367 1.00 96.00 89 LEU A O 1
ATOM 735 N N . LYS A 1 90 ? -13.590 5.497 23.990 1.00 96.62 90 LYS A N 1
ATOM 736 C CA . LYS A 1 90 ? -13.818 4.565 25.101 1.00 96.62 90 LYS A CA 1
ATOM 737 C C . LYS A 1 90 ? -13.913 5.289 26.433 1.00 96.62 90 LYS A C 1
ATOM 739 O O . LYS A 1 90 ? -14.898 5.128 27.137 1.00 96.62 90 LYS A O 1
ATOM 744 N N . GLU A 1 91 ? -12.954 6.164 26.718 1.00 97.44 91 GLU A N 1
ATOM 745 C CA . GLU A 1 91 ? -12.933 6.942 27.956 1.00 97.44 91 GLU A CA 1
ATOM 746 C C . GLU A 1 91 ? -14.203 7.802 28.105 1.00 97.44 91 GLU A C 1
ATOM 748 O O . GLU A 1 91 ? -14.791 7.887 29.182 1.00 97.44 91 GLU A O 1
ATOM 753 N N . THR A 1 92 ? -14.682 8.418 27.016 1.00 97.25 92 THR A N 1
ATOM 754 C CA . THR A 1 92 ? -15.931 9.195 27.061 1.00 97.25 92 THR A CA 1
ATOM 755 C C . THR A 1 92 ? -17.158 8.331 27.335 1.00 97.25 92 THR A C 1
ATOM 757 O O . THR A 1 92 ? -18.047 8.763 28.069 1.00 97.25 92 THR A O 1
ATOM 760 N N . HIS A 1 93 ? -17.217 7.120 26.778 1.00 97.62 93 HIS A N 1
ATOM 761 C CA . HIS A 1 93 ? -18.322 6.200 27.024 1.00 97.62 93 HIS A CA 1
ATOM 762 C C . HIS A 1 93 ? -18.262 5.580 28.420 1.00 97.62 93 HIS A C 1
ATOM 764 O O . HIS A 1 93 ? -19.302 5.481 29.063 1.00 97.62 93 HIS A O 1
ATOM 770 N N . GLU A 1 94 ? -17.073 5.224 28.907 1.00 97.12 94 GLU A N 1
ATOM 771 C CA . GLU A 1 94 ? -16.845 4.745 30.274 1.00 97.12 94 GLU A CA 1
ATOM 772 C C . GLU A 1 94 ? -17.332 5.784 31.285 1.00 97.12 94 GLU A C 1
ATOM 774 O O . GLU A 1 94 ? -18.204 5.479 32.096 1.00 97.12 94 GLU A O 1
ATOM 779 N N . ARG A 1 95 ? -16.905 7.047 31.144 1.00 97.75 95 ARG A N 1
ATOM 780 C CA . ARG A 1 95 ? -17.386 8.150 31.993 1.00 97.75 95 ARG A CA 1
ATOM 781 C C . ARG A 1 95 ? -18.904 8.315 31.945 1.00 97.75 95 ARG A C 1
ATOM 783 O O . ARG A 1 95 ? -19.536 8.614 32.955 1.00 97.75 95 ARG A O 1
ATOM 790 N N . LEU A 1 96 ? -19.510 8.158 30.770 1.00 96.81 96 LEU A N 1
ATOM 791 C CA . LEU A 1 96 ? -20.957 8.282 30.609 1.00 96.81 96 LEU A CA 1
ATOM 792 C C . LEU A 1 96 ? -21.709 7.137 31.312 1.00 96.81 96 LEU A C 1
ATOM 794 O O . LEU A 1 96 ? -22.712 7.389 31.977 1.00 96.81 96 LEU A O 1
ATOM 798 N N . ILE A 1 97 ? -21.203 5.906 31.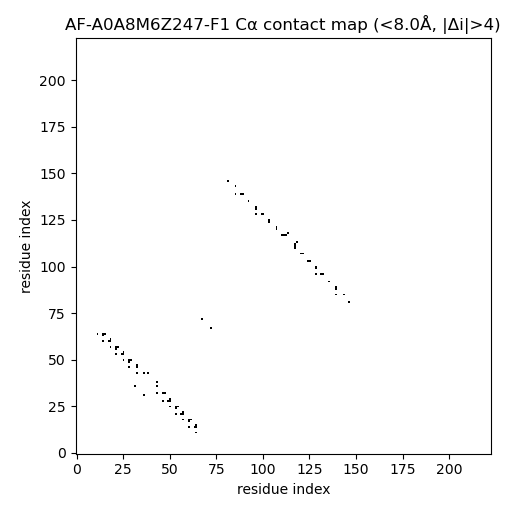217 1.00 97.19 97 ILE A N 1
ATOM 799 C CA . ILE A 1 97 ? -21.762 4.733 31.902 1.00 97.19 97 ILE A CA 1
ATOM 800 C C . ILE A 1 97 ? -21.603 4.867 33.421 1.00 97.19 97 ILE A C 1
ATOM 802 O O . ILE A 1 97 ? -22.560 4.621 34.151 1.00 97.19 97 ILE A O 1
ATOM 806 N N . GLU A 1 98 ? -20.433 5.291 33.902 1.00 97.31 98 GLU A N 1
ATOM 807 C CA . GLU A 1 98 ? -20.178 5.520 35.330 1.00 97.31 98 GLU A CA 1
ATOM 808 C C . GLU A 1 98 ? -21.135 6.558 35.923 1.00 97.31 98 GLU A C 1
ATOM 810 O O . GLU A 1 98 ? -21.701 6.342 36.995 1.00 97.31 98 GLU A O 1
ATOM 815 N N . ASN A 1 99 ? -21.380 7.658 35.209 1.00 97.12 99 ASN A N 1
ATOM 816 C CA . ASN A 1 99 ? -22.319 8.686 35.654 1.00 97.12 99 ASN A CA 1
ATOM 817 C C . ASN A 1 99 ? -23.755 8.153 35.780 1.00 97.12 99 ASN A C 1
ATOM 819 O O . ASN A 1 99 ? -24.442 8.470 36.754 1.00 97.12 99 ASN A O 1
ATOM 823 N N . GLU A 1 100 ? -24.209 7.334 34.827 1.00 95.69 100 GLU A N 1
ATOM 824 C CA . GLU A 1 100 ? -25.540 6.717 34.890 1.00 95.69 100 GLU A CA 1
ATOM 825 C C . GLU A 1 100 ? -25.626 5.634 35.975 1.00 95.69 100 GLU A C 1
ATOM 827 O O . GLU A 1 100 ? -26.650 5.532 36.649 1.00 95.69 100 GLU A O 1
ATOM 832 N N . LEU A 1 101 ? -24.540 4.897 36.238 1.00 96.31 101 LEU A N 1
ATOM 833 C CA . LEU A 1 101 ? -24.451 3.975 37.376 1.00 96.31 101 LEU A CA 1
ATOM 834 C C . LEU A 1 101 ? -24.560 4.713 38.717 1.00 96.31 101 LEU A C 1
ATOM 836 O O . LEU A 1 101 ? -25.381 4.340 39.554 1.00 96.31 101 LEU A O 1
ATOM 840 N N . MET A 1 102 ? -23.804 5.798 38.910 1.00 96.94 102 MET A N 1
ATOM 841 C CA . MET A 1 102 ? -23.877 6.606 40.137 1.00 96.94 102 MET A CA 1
ATOM 842 C C . MET A 1 102 ? -25.240 7.283 40.314 1.00 96.94 102 MET A C 1
ATOM 844 O O . MET A 1 102 ? -25.695 7.525 41.433 1.00 96.94 102 MET A O 1
ATOM 848 N N . LYS A 1 103 ? -25.904 7.652 39.217 1.00 95.81 103 LYS A N 1
ATOM 849 C CA . LYS A 1 103 ? -27.270 8.179 39.259 1.00 95.81 103 LYS A CA 1
ATOM 850 C C . LYS A 1 103 ? -28.265 7.093 39.667 1.00 95.81 103 LYS A C 1
ATOM 852 O O . LYS A 1 103 ? -29.047 7.326 40.582 1.00 95.81 103 LYS A O 1
ATOM 857 N N . MET A 1 104 ? -28.184 5.911 39.057 1.00 94.38 104 MET A N 1
ATOM 858 C CA . MET A 1 104 ? -29.002 4.756 39.425 1.00 94.38 104 MET A CA 1
ATOM 859 C C . MET A 1 104 ? -28.849 4.403 40.908 1.00 94.38 104 MET A C 1
ATOM 861 O O . MET A 1 104 ? -29.850 4.183 41.583 1.00 94.38 104 MET A O 1
ATOM 865 N N . GLU A 1 105 ? -27.619 4.363 41.425 1.00 91.88 105 GLU A N 1
ATOM 866 C CA . GLU A 1 105 ? -27.358 4.028 42.828 1.00 91.88 105 GLU A CA 1
ATOM 867 C C . GLU A 1 105 ? -27.988 5.044 43.792 1.00 91.88 105 GLU A C 1
ATOM 869 O O . GLU A 1 105 ? -28.625 4.650 44.768 1.00 91.88 105 GLU A O 1
ATOM 874 N N . ARG A 1 106 ? -27.893 6.343 43.481 1.00 93.88 106 ARG A N 1
ATOM 875 C CA . ARG A 1 106 ? -28.553 7.399 44.264 1.00 93.88 106 ARG A CA 1
ATOM 876 C C . ARG A 1 106 ? -30.073 7.258 44.260 1.00 93.88 106 ARG A C 1
ATOM 878 O O . ARG A 1 106 ? -30.684 7.265 45.321 1.00 93.88 106 ARG A O 1
ATOM 885 N N . GLU A 1 107 ? -30.678 7.069 43.090 1.00 91.88 107 GLU A N 1
ATOM 886 C CA . GLU A 1 107 ? -32.134 6.913 42.976 1.00 91.88 107 GLU A CA 1
ATOM 887 C C . GLU A 1 107 ? -32.649 5.673 43.728 1.00 91.88 107 GLU A C 1
ATOM 889 O O . GLU A 1 107 ? -33.718 5.714 44.335 1.00 91.88 107 GLU A O 1
ATOM 894 N N . LEU A 1 108 ? -31.885 4.575 43.731 1.00 89.25 108 LEU A N 1
ATOM 895 C CA . LEU A 1 108 ? -32.230 3.366 44.486 1.00 89.25 108 LEU A CA 1
ATOM 896 C C . LEU A 1 108 ? -32.167 3.580 46.002 1.00 89.25 108 LEU A C 1
ATOM 898 O O . LEU A 1 108 ? -32.998 3.036 46.729 1.00 89.25 108 LEU A O 1
ATOM 902 N N . GLN A 1 109 ? -31.205 4.371 46.482 1.00 88.44 109 GLN A N 1
ATOM 903 C CA . GLN A 1 109 ? -31.112 4.734 47.899 1.00 88.44 109 GLN A CA 1
ATOM 904 C C . GLN A 1 109 ? -32.283 5.628 48.338 1.00 88.44 109 GLN A C 1
ATOM 906 O O . GLN A 1 109 ? -32.762 5.501 49.466 1.00 88.44 109 GLN A O 1
ATOM 911 N N . GLU A 1 110 ? -32.764 6.504 47.453 1.00 90.50 110 GLU A N 1
ATOM 912 C CA . GLU A 1 110 ? -33.890 7.406 47.719 1.00 90.50 110 GLU A CA 1
ATOM 913 C C . GLU A 1 110 ? -35.247 6.688 47.733 1.00 90.50 110 GLU A C 1
ATOM 915 O O . GLU A 1 110 ? -36.091 7.000 48.572 1.00 90.50 110 GLU A O 1
ATOM 920 N N . GLU A 1 111 ? -35.469 5.713 46.844 1.00 86.38 111 GLU A N 1
ATOM 921 C CA . GLU A 1 111 ? -36.784 5.074 46.692 1.00 86.38 111 GLU A CA 1
ATOM 922 C C . GLU A 1 111 ? -37.204 4.187 47.877 1.00 86.38 111 GLU A C 1
ATOM 924 O O . GLU A 1 111 ? -38.399 3.941 48.021 1.00 86.38 111 GLU A O 1
ATOM 929 N N . GLN A 1 112 ? -36.270 3.712 48.719 1.00 75.62 112 GLN A N 1
ATOM 930 C CA . GLN A 1 112 ? -36.500 2.843 49.900 1.00 75.62 112 GLN A CA 1
ATOM 931 C C . GLN A 1 112 ? -37.594 1.760 49.726 1.00 75.62 112 GLN A C 1
ATOM 933 O O . GLN A 1 112 ? -38.241 1.340 50.689 1.00 75.62 112 GLN A O 1
ATOM 938 N N . ALA A 1 113 ? -37.816 1.287 48.499 1.00 72.00 113 ALA A N 1
ATOM 939 C CA . ALA A 1 113 ? -38.881 0.352 48.182 1.00 72.00 113 ALA A CA 1
ATOM 940 C C . ALA A 1 113 ? -38.428 -1.067 48.539 1.00 72.00 113 ALA A C 1
ATOM 942 O O . ALA A 1 113 ? -37.497 -1.610 47.946 1.00 72.00 113 ALA A O 1
ATOM 943 N N . GLY A 1 114 ? -39.071 -1.666 49.541 1.00 80.50 114 GLY A N 1
ATOM 944 C CA . GLY A 1 114 ? -38.837 -3.053 49.934 1.00 80.50 114 GLY A CA 1
ATOM 945 C C . GLY A 1 114 ? -39.684 -4.045 49.132 1.00 80.50 114 GLY A C 1
ATOM 946 O O . GLY A 1 114 ? -40.735 -3.707 48.590 1.00 80.50 114 GLY A O 1
ATOM 947 N N . GLY A 1 115 ? -39.254 -5.306 49.103 1.00 89.06 115 GLY A N 1
ATOM 948 C CA . GLY A 1 115 ? -40.003 -6.394 48.471 1.00 89.06 115 GLY A CA 1
ATOM 949 C C . GLY A 1 115 ? -39.988 -6.350 46.939 1.00 89.06 115 GLY A C 1
ATOM 950 O O . GLY A 1 115 ? -39.050 -5.850 46.323 1.00 89.06 115 GLY A O 1
ATOM 951 N N . VAL A 1 116 ? -41.035 -6.903 46.322 1.00 91.69 116 VAL A N 1
ATOM 952 C CA . VAL A 1 116 ? -41.116 -7.113 44.863 1.00 91.69 116 VAL A CA 1
ATOM 953 C C . VAL A 1 116 ? -41.089 -5.794 44.079 1.00 91.69 116 VAL A C 1
ATOM 955 O O . VAL A 1 116 ? -40.505 -5.732 43.001 1.00 91.69 116 VAL A O 1
ATOM 958 N N . GLU A 1 117 ? -41.686 -4.723 44.609 1.00 88.94 117 GLU A N 1
ATOM 959 C CA . GLU A 1 117 ? -41.679 -3.412 43.942 1.00 88.94 117 GLU A CA 1
ATOM 960 C C . GLU A 1 117 ? -40.265 -2.825 43.844 1.00 88.94 117 GLU A C 1
ATOM 962 O O . GLU A 1 117 ? -39.892 -2.312 42.787 1.00 88.94 117 GLU A O 1
ATOM 967 N N . GLY A 1 118 ? -39.455 -2.978 44.896 1.00 90.38 118 GLY A N 1
ATOM 968 C CA . GLY A 1 118 ? -38.049 -2.571 44.893 1.00 90.38 118 GLY A CA 1
ATOM 969 C C . GLY A 1 118 ? -37.219 -3.330 43.863 1.00 90.38 118 GLY A C 1
ATOM 970 O O . GLY A 1 118 ? -36.474 -2.723 43.095 1.00 90.38 118 GLY A O 1
ATOM 971 N N . GLU A 1 119 ? -37.403 -4.648 43.781 1.00 92.50 119 GLU A N 1
ATOM 972 C CA . GLU A 1 119 ? -36.703 -5.495 42.810 1.00 92.50 119 GLU A CA 1
ATOM 973 C C . GLU A 1 119 ? -37.078 -5.138 41.363 1.00 92.50 119 GLU A C 1
ATOM 975 O O . GLU A 1 119 ? -36.208 -4.994 40.503 1.00 92.50 119 GLU A O 1
ATOM 980 N N . ILE A 1 120 ? -38.365 -4.893 41.088 1.00 92.75 120 ILE A N 1
ATOM 981 C CA . ILE A 1 120 ? -38.812 -4.424 39.768 1.00 92.75 120 ILE A CA 1
ATOM 982 C C . ILE A 1 120 ? -38.180 -3.068 39.429 1.00 92.75 120 ILE A C 1
ATOM 984 O O . ILE A 1 120 ? -37.795 -2.845 38.277 1.00 92.75 120 ILE A O 1
ATOM 988 N N . SER A 1 121 ? -38.076 -2.161 40.402 1.00 91.69 121 SER A N 1
ATOM 989 C CA . SER A 1 121 ? -37.466 -0.845 40.199 1.00 91.69 121 SER A CA 1
ATOM 990 C C . SER A 1 121 ? -35.965 -0.953 39.907 1.00 91.69 121 SER A C 1
ATOM 992 O O . SER A 1 121 ? -35.477 -0.358 38.942 1.00 91.69 121 SER A O 1
ATOM 994 N N . TYR A 1 122 ? -35.251 -1.800 40.657 1.00 92.19 122 TYR A N 1
ATOM 995 C CA . TYR A 1 122 ? -33.847 -2.137 40.414 1.00 92.19 122 TYR A CA 1
ATOM 996 C C . TYR A 1 122 ? -33.627 -2.674 39.000 1.00 92.19 122 TYR A C 1
ATOM 998 O O . TYR A 1 122 ? -32.881 -2.080 38.223 1.00 92.19 122 TYR A O 1
ATOM 1006 N N . LEU A 1 123 ? -34.359 -3.724 38.617 1.00 95.50 123 LEU A N 1
ATOM 1007 C CA . LEU A 1 123 ? -34.222 -4.353 37.302 1.00 95.50 123 LEU A CA 1
ATOM 1008 C C . LEU A 1 123 ? -34.556 -3.391 36.154 1.00 95.50 123 LEU A C 1
ATOM 1010 O O . LEU A 1 123 ? -33.966 -3.465 35.075 1.00 95.50 123 LEU A O 1
ATOM 1014 N N . ARG A 1 124 ? -35.506 -2.465 36.348 1.00 94.62 124 ARG A N 1
ATOM 1015 C CA . ARG A 1 124 ? -35.809 -1.433 35.342 1.00 94.62 124 ARG A CA 1
ATOM 1016 C C . ARG A 1 124 ? -34.636 -0.482 35.135 1.00 94.62 124 ARG A C 1
ATOM 1018 O O . ARG A 1 124 ? -34.363 -0.153 33.980 1.00 94.62 124 ARG A O 1
ATOM 1025 N N . ARG A 1 125 ? -33.968 -0.051 36.206 1.00 93.88 125 ARG A N 1
ATOM 1026 C CA . ARG A 1 125 ? -32.806 0.844 36.117 1.00 93.88 125 ARG A CA 1
ATOM 1027 C C . ARG A 1 125 ? -31.570 0.129 35.593 1.00 93.88 125 ARG A C 1
ATOM 1029 O O . ARG A 1 125 ? -30.928 0.639 34.681 1.00 93.88 125 ARG A O 1
ATOM 1036 N N . GLU A 1 126 ? -31.305 -1.083 36.070 1.00 95.25 126 GLU A N 1
ATOM 1037 C CA . GLU A 1 126 ? -30.219 -1.917 35.553 1.00 95.25 126 GLU A CA 1
ATOM 1038 C C . GLU A 1 126 ? -30.381 -2.136 34.043 1.00 95.25 126 GLU A C 1
ATOM 1040 O O . GLU A 1 126 ? -29.441 -1.936 33.274 1.00 95.25 126 GLU A O 1
ATOM 1045 N N . ARG A 1 127 ? -31.607 -2.424 33.579 1.00 97.19 127 ARG A N 1
ATOM 1046 C CA . ARG A 1 127 ? -31.899 -2.521 32.144 1.00 97.19 127 ARG A CA 1
ATOM 1047 C C . ARG A 1 127 ? -31.557 -1.234 31.390 1.00 97.19 127 ARG A C 1
ATOM 1049 O O . ARG A 1 127 ? -31.064 -1.330 30.271 1.00 97.19 127 ARG A O 1
ATOM 1056 N N . LEU A 1 128 ? -31.820 -0.052 31.951 1.00 96.88 128 LEU A N 1
ATOM 1057 C CA . LEU A 1 128 ? -31.468 1.219 31.302 1.00 96.88 128 LEU A CA 1
ATOM 1058 C C . LEU A 1 128 ? -29.950 1.358 31.137 1.00 96.88 128 LEU A C 1
ATOM 1060 O O . LEU A 1 128 ? -29.492 1.687 30.043 1.00 96.88 128 LEU A O 1
ATOM 1064 N N . VAL A 1 129 ? -29.174 1.035 32.175 1.00 96.88 129 VAL A N 1
ATOM 1065 C CA . VAL A 1 129 ? -27.704 1.066 32.107 1.00 96.88 129 VAL A CA 1
ATOM 1066 C C . VAL A 1 129 ? -27.172 0.036 31.107 1.00 96.88 129 VAL A C 1
ATOM 1068 O O . VAL A 1 129 ? -26.294 0.350 30.305 1.00 96.88 129 VAL A O 1
ATOM 1071 N N . LEU A 1 130 ? -27.724 -1.179 31.085 1.00 97.94 130 LEU A N 1
ATOM 1072 C CA . LEU A 1 130 ? -27.323 -2.208 30.120 1.00 97.94 130 LEU A CA 1
ATOM 1073 C C . LEU A 1 130 ? -27.646 -1.806 28.676 1.00 97.94 130 LEU A C 1
ATOM 1075 O O . LEU A 1 130 ? -26.830 -2.015 27.779 1.00 97.94 130 LEU A O 1
ATOM 1079 N N . VAL A 1 131 ? -28.813 -1.199 28.432 1.00 98.12 131 VAL A N 1
ATOM 1080 C CA . VAL A 1 131 ? -29.161 -0.655 27.108 1.00 98.12 131 VAL A CA 1
ATOM 1081 C C . VAL A 1 131 ? -28.144 0.402 26.692 1.00 98.12 131 VAL A C 1
ATOM 1083 O O . VAL A 1 131 ? -27.650 0.359 25.565 1.00 98.12 131 VAL A O 1
ATOM 1086 N N . LEU A 1 132 ? -27.769 1.291 27.611 1.00 97.12 132 LEU A N 1
ATOM 1087 C CA . LEU A 1 132 ? -26.763 2.309 27.355 1.00 97.12 132 LEU A CA 1
ATOM 1088 C C . LEU A 1 132 ? -25.399 1.705 26.998 1.00 97.12 132 LEU A C 1
ATOM 1090 O O . LEU A 1 132 ? -24.807 2.112 26.002 1.00 97.12 132 LEU A O 1
ATOM 1094 N N . GLN A 1 133 ? -24.934 0.698 27.742 1.00 97.44 133 GLN A N 1
ATOM 1095 C CA . GLN A 1 133 ? -23.692 -0.022 27.435 1.00 97.44 133 GLN A CA 1
ATOM 1096 C C . GLN A 1 133 ? -23.733 -0.696 26.056 1.00 97.44 133 GLN A C 1
ATOM 1098 O O . GLN A 1 133 ? -22.767 -0.647 25.296 1.00 97.44 133 GLN A O 1
ATOM 1103 N N . ILE A 1 134 ? -24.857 -1.316 25.693 1.00 98.31 134 ILE A N 1
ATOM 1104 C CA . ILE A 1 134 ? -25.017 -1.925 24.366 1.00 98.31 134 ILE A CA 1
ATOM 1105 C C . ILE A 1 134 ? -24.953 -0.849 23.276 1.00 98.31 134 ILE A C 1
ATOM 1107 O O . ILE A 1 134 ? -24.342 -1.064 22.227 1.00 98.31 134 ILE A O 1
ATOM 1111 N N . GLU A 1 135 ? -25.572 0.309 23.494 1.00 97.06 135 GLU A N 1
ATOM 1112 C CA . GLU A 1 135 ? -25.527 1.412 22.539 1.00 97.06 135 GLU A CA 1
ATOM 1113 C C . GLU A 1 135 ? -24.131 2.027 22.392 1.00 97.06 135 GLU A C 1
ATOM 1115 O O . GLU A 1 135 ? -23.719 2.300 21.263 1.00 97.06 135 GLU A O 1
ATOM 1120 N N . THR A 1 136 ? -23.389 2.232 23.484 1.00 97.00 136 THR A N 1
ATOM 1121 C CA . THR A 1 136 ? -22.014 2.757 23.419 1.00 97.00 136 THR A CA 1
ATOM 1122 C C . THR A 1 136 ? -21.101 1.790 22.675 1.00 97.00 136 THR A C 1
ATOM 1124 O O . THR A 1 136 ? -20.427 2.200 21.729 1.00 97.00 136 THR A O 1
ATOM 1127 N N . LEU A 1 137 ? -21.171 0.492 22.987 1.00 97.00 137 LEU A N 1
ATOM 1128 C CA . LEU A 1 137 ? -20.417 -0.541 22.275 1.00 97.00 137 LEU A CA 1
ATOM 1129 C C . LEU A 1 137 ? -20.772 -0.591 20.785 1.00 97.00 137 LEU A C 1
ATOM 1131 O O . LEU A 1 137 ? -19.881 -0.718 19.946 1.00 97.00 137 LEU A O 1
ATOM 1135 N N . ARG A 1 138 ? -22.054 -0.446 20.422 1.00 97.69 138 ARG A N 1
ATOM 1136 C CA . ARG A 1 138 ? -22.467 -0.365 19.009 1.00 97.69 138 ARG A CA 1
ATOM 1137 C C . ARG A 1 138 ? -21.854 0.842 18.303 1.00 97.69 138 ARG A C 1
ATOM 1139 O O . ARG A 1 138 ? -21.379 0.684 17.181 1.00 97.69 138 ARG A O 1
ATOM 1146 N N . ARG A 1 139 ? -21.830 2.017 18.941 1.00 96.50 139 ARG A N 1
ATOM 1147 C CA . ARG A 1 139 ? -21.210 3.230 18.372 1.00 96.50 139 ARG A CA 1
ATOM 1148 C C . ARG A 1 139 ? -19.698 3.065 18.206 1.00 96.50 139 ARG A C 1
ATOM 1150 O O . ARG A 1 139 ? -19.173 3.381 17.142 1.00 96.50 139 ARG A O 1
ATOM 1157 N N . GLU A 1 140 ? -19.007 2.503 19.198 1.00 96.19 140 GLU A N 1
ATOM 1158 C CA . GLU A 1 140 ? -17.572 2.194 19.093 1.00 96.19 140 GLU A CA 1
ATOM 1159 C C . GLU A 1 140 ? -17.271 1.222 17.958 1.00 96.19 140 GLU A C 1
ATOM 1161 O O . GLU A 1 140 ? -16.293 1.390 17.231 1.00 96.19 140 GLU A O 1
ATOM 1166 N N . ASN A 1 141 ? -18.115 0.204 17.797 1.00 96.75 141 ASN A N 1
ATOM 1167 C CA . ASN A 1 141 ? -17.948 -0.800 16.760 1.00 96.75 141 ASN A CA 1
ATOM 1168 C C . ASN A 1 141 ? -18.183 -0.207 15.360 1.00 96.75 141 ASN A C 1
ATOM 1170 O O . ASN A 1 141 ? -17.378 -0.430 14.460 1.00 96.75 141 ASN A O 1
ATOM 1174 N N . GLN A 1 142 ? -19.220 0.620 15.194 1.00 97.19 142 GLN A N 1
ATOM 1175 C CA . GLN A 1 142 ? -19.471 1.368 13.956 1.00 97.19 142 GLN A CA 1
ATOM 1176 C C . GLN A 1 142 ? -18.303 2.290 13.601 1.00 97.19 142 GLN A C 1
ATOM 1178 O O . GLN A 1 142 ? -17.875 2.323 12.449 1.00 97.19 142 GLN A O 1
ATOM 1183 N N . GLN A 1 143 ? -17.755 3.005 14.585 1.00 95.62 143 GLN A N 1
ATOM 1184 C CA . GLN A 1 143 ? -16.609 3.873 14.347 1.00 95.62 143 GLN A CA 1
ATOM 1185 C C . GLN A 1 143 ? -15.351 3.072 13.986 1.00 95.62 143 GLN A C 1
ATOM 1187 O O . GLN A 1 143 ? -14.641 3.456 13.064 1.00 95.62 143 GLN A O 1
ATOM 1192 N N . ALA A 1 144 ? -15.115 1.928 14.634 1.00 93.94 144 ALA A N 1
ATOM 1193 C CA . ALA A 1 144 ? -14.007 1.041 14.284 1.00 93.94 144 ALA A CA 1
ATOM 1194 C C . ALA A 1 144 ? -14.125 0.493 12.850 1.00 93.94 144 ALA A C 1
ATOM 1196 O O . ALA A 1 144 ? -13.116 0.400 12.155 1.00 93.94 144 ALA A O 1
ATOM 1197 N N . TYR A 1 145 ? -15.338 0.165 12.389 1.00 96.94 145 TYR A N 1
ATOM 1198 C CA . TYR A 1 145 ? -15.558 -0.223 10.993 1.00 96.94 145 TYR A CA 1
ATOM 1199 C C . TYR A 1 145 ? -15.284 0.924 10.021 1.00 96.94 145 TYR A C 1
ATOM 1201 O O . TYR A 1 145 ? -14.621 0.700 9.013 1.00 96.94 145 TYR A O 1
ATOM 1209 N N . ALA A 1 146 ? -15.739 2.140 10.331 1.00 95.81 146 ALA A N 1
ATOM 1210 C CA . ALA A 1 146 ? -15.484 3.310 9.492 1.00 95.81 146 ALA A CA 1
ATOM 1211 C C . ALA A 1 146 ? -13.983 3.636 9.395 1.00 95.81 146 ALA A C 1
ATOM 1213 O O . ALA A 1 146 ? -13.475 3.902 8.307 1.00 95.81 146 ALA A O 1
ATOM 1214 N N . ASP A 1 147 ? -13.262 3.568 10.518 1.00 94.00 147 ASP A N 1
ATOM 1215 C CA . ASP A 1 147 ? -11.817 3.799 10.555 1.00 94.00 147 ASP A CA 1
ATOM 1216 C C . ASP A 1 147 ? -11.064 2.713 9.752 1.00 94.00 147 ASP A C 1
ATOM 1218 O O . ASP A 1 147 ? -10.153 3.030 8.984 1.00 94.00 147 ASP A O 1
ATOM 1222 N N . LEU A 1 148 ? -11.481 1.441 9.854 1.00 93.06 148 LEU A N 1
ATOM 1223 C CA . LEU A 1 148 ? -10.908 0.337 9.074 1.00 93.06 148 LEU A CA 1
ATOM 1224 C C . LEU A 1 148 ? -11.173 0.489 7.570 1.00 93.06 148 LEU A C 1
ATOM 1226 O O . LEU A 1 148 ? -10.273 0.266 6.760 1.00 93.06 148 LEU A O 1
ATOM 1230 N N . GLU A 1 149 ? -12.394 0.863 7.185 1.00 96.12 149 GLU A N 1
ATOM 1231 C CA . GLU A 1 149 ? -12.753 1.102 5.787 1.00 96.12 149 GLU A CA 1
ATOM 1232 C C . GLU A 1 149 ? -11.930 2.255 5.205 1.00 96.12 149 GLU A C 1
ATOM 1234 O O . GLU A 1 149 ? -11.360 2.124 4.121 1.00 96.12 149 GLU A O 1
ATOM 1239 N N . GLN A 1 150 ? -11.783 3.351 5.954 1.00 92.88 150 GLN A N 1
ATOM 1240 C CA . GLN A 1 150 ? -10.941 4.472 5.554 1.00 92.88 150 GLN A CA 1
ATOM 12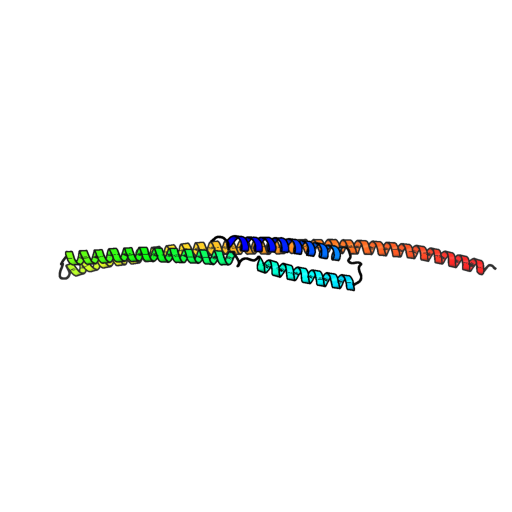41 C C . GLN A 1 150 ? -9.476 4.048 5.379 1.00 92.88 150 GLN A C 1
ATOM 1243 O O . GLN A 1 150 ? -8.845 4.426 4.389 1.00 92.88 150 GLN A O 1
ATOM 1248 N N . GLN A 1 151 ? -8.931 3.261 6.309 1.00 90.38 151 GLN A N 1
ATOM 1249 C CA . GLN A 1 151 ? -7.560 2.760 6.210 1.00 90.38 151 GLN A CA 1
ATOM 1250 C C . GLN A 1 151 ? -7.382 1.843 4.992 1.00 90.38 151 GLN A C 1
ATOM 1252 O O . GLN A 1 151 ? -6.390 1.964 4.276 1.00 90.38 151 GLN A O 1
ATOM 1257 N N . ASN A 1 152 ? -8.354 0.970 4.712 1.00 91.50 152 ASN A N 1
ATOM 1258 C CA . ASN A 1 152 ? -8.328 0.099 3.539 1.00 91.50 152 ASN A CA 1
ATOM 1259 C C . ASN A 1 152 ? -8.348 0.912 2.233 1.00 91.50 152 ASN A C 1
ATOM 1261 O O . ASN A 1 152 ? -7.524 0.678 1.351 1.00 91.50 152 ASN A O 1
ATOM 1265 N N . GLN A 1 153 ? -9.222 1.920 2.136 1.00 95.06 153 GLN A N 1
ATOM 1266 C CA . GLN A 1 153 ? -9.291 2.803 0.969 1.00 95.06 153 GLN A CA 1
ATOM 1267 C C . GLN A 1 153 ? -7.975 3.554 0.734 1.00 95.06 153 GLN A C 1
ATOM 1269 O O . GLN A 1 153 ? -7.511 3.618 -0.405 1.00 95.06 153 GLN A O 1
ATOM 1274 N N . ARG A 1 154 ? -7.349 4.085 1.793 1.00 89.62 154 ARG A N 1
ATOM 1275 C CA . ARG A 1 154 ? -6.033 4.740 1.693 1.00 89.62 154 ARG A CA 1
ATOM 1276 C C . ARG A 1 154 ? -4.957 3.766 1.230 1.00 89.62 154 ARG A C 1
ATOM 1278 O O . ARG A 1 154 ? -4.253 4.058 0.273 1.00 89.62 154 ARG A O 1
ATOM 1285 N N . HIS A 1 155 ? -4.897 2.580 1.831 1.00 89.44 155 HIS A N 1
ATOM 1286 C CA . HIS A 1 155 ? -3.933 1.561 1.428 1.00 89.44 155 HIS A CA 1
ATOM 1287 C C . HIS A 1 155 ? -4.113 1.147 -0.042 1.00 89.44 155 HIS A C 1
ATOM 1289 O O . HIS A 1 155 ? -3.142 1.004 -0.780 1.00 89.44 155 HIS A O 1
ATOM 1295 N N . GLN A 1 156 ? -5.357 1.023 -0.513 1.00 94.62 156 GLN A N 1
ATOM 1296 C CA . GLN A 1 156 ? -5.639 0.737 -1.918 1.00 94.62 156 GLN A CA 1
ATOM 1297 C C . GLN A 1 156 ? -5.162 1.865 -2.848 1.00 94.62 156 GLN A C 1
ATOM 1299 O O . GLN A 1 156 ? -4.675 1.586 -3.945 1.00 94.62 156 GLN A O 1
ATOM 1304 N N . GLN A 1 157 ? -5.287 3.127 -2.427 1.00 93.25 157 GLN A N 1
ATOM 1305 C CA . GLN A 1 157 ? -4.763 4.278 -3.170 1.00 93.25 157 GLN A CA 1
ATOM 1306 C C . GLN A 1 157 ? -3.232 4.257 -3.222 1.00 93.25 157 GLN A C 1
ATOM 1308 O O . GLN A 1 157 ? -2.674 4.390 -4.306 1.00 93.25 157 GLN A O 1
ATOM 1313 N N . GLU A 1 158 ? -2.561 4.014 -2.096 1.00 90.38 158 GLU A N 1
ATOM 1314 C CA . GLU A 1 158 ? -1.098 3.888 -2.022 1.00 90.38 158 GLU A CA 1
ATOM 1315 C C . GLU A 1 158 ? -0.576 2.761 -2.923 1.00 90.38 158 GLU A C 1
ATOM 1317 O O . GLU A 1 158 ? 0.361 2.964 -3.692 1.00 90.38 158 GLU A O 1
ATOM 1322 N N . LEU A 1 159 ? -1.222 1.590 -2.904 1.00 92.62 159 LEU A N 1
ATOM 1323 C CA . LEU A 1 159 ? -0.867 0.477 -3.788 1.00 92.62 159 LEU A CA 1
ATOM 1324 C C . LEU A 1 159 ? -1.039 0.830 -5.270 1.00 92.62 159 LEU A C 1
ATOM 1326 O O . LEU A 1 159 ? -0.229 0.414 -6.102 1.00 92.62 159 LEU A O 1
ATOM 1330 N N . ASN A 1 160 ? -2.086 1.582 -5.616 1.00 94.94 160 ASN A N 1
ATOM 1331 C CA . ASN A 1 160 ? -2.299 2.036 -6.988 1.00 94.94 160 ASN A CA 1
ATOM 1332 C C . ASN A 1 160 ? -1.217 3.034 -7.417 1.00 94.94 160 ASN A C 1
ATOM 1334 O O . ASN A 1 160 ? -0.670 2.879 -8.507 1.00 94.94 160 ASN A O 1
ATOM 1338 N N . LEU A 1 161 ? -0.864 3.990 -6.553 1.00 93.56 161 LEU A N 1
ATOM 1339 C CA . LEU A 1 161 ? 0.218 4.944 -6.808 1.00 93.56 161 LEU A CA 1
ATOM 1340 C C . LEU A 1 161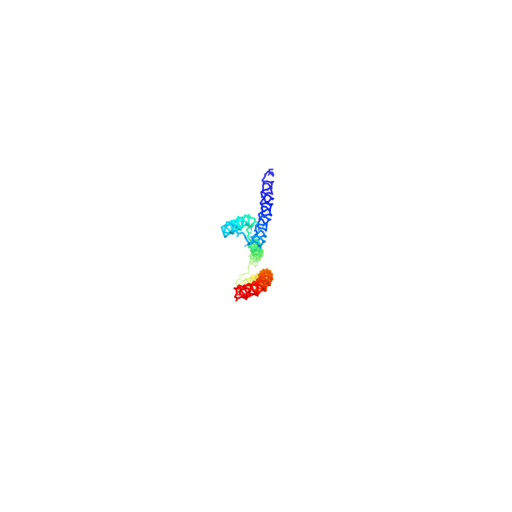 ? 1.553 4.221 -7.004 1.00 93.56 161 LEU A C 1
ATOM 1342 O O . LEU A 1 161 ? 2.198 4.402 -8.032 1.00 93.56 161 LEU A O 1
ATOM 1346 N N . LEU A 1 162 ? 1.911 3.304 -6.103 1.00 93.25 162 LEU A N 1
ATOM 1347 C CA . LEU A 1 162 ? 3.136 2.511 -6.222 1.00 93.25 162 LEU A CA 1
ATOM 1348 C C . LEU A 1 162 ? 3.159 1.686 -7.520 1.00 93.25 162 LEU A C 1
ATOM 1350 O O . LEU A 1 162 ? 4.186 1.567 -8.196 1.00 93.25 162 LEU A O 1
ATOM 1354 N N . ARG A 1 163 ? 2.012 1.118 -7.910 1.00 95.31 163 ARG A N 1
ATOM 1355 C CA . ARG A 1 163 ? 1.878 0.406 -9.184 1.00 95.31 163 ARG A CA 1
ATOM 1356 C C . ARG A 1 163 ? 2.113 1.344 -10.368 1.00 95.31 163 ARG A C 1
ATOM 1358 O O . ARG A 1 163 ? 2.830 0.962 -11.293 1.00 95.31 163 ARG A O 1
ATOM 1365 N N . GLU A 1 164 ? 1.529 2.535 -10.366 1.00 95.50 164 GLU A N 1
ATOM 1366 C CA . GLU A 1 164 ? 1.710 3.536 -11.421 1.00 95.50 164 GLU A CA 1
ATOM 1367 C C . GLU A 1 164 ? 3.164 4.007 -11.521 1.00 95.50 164 GLU A C 1
ATOM 1369 O O . GLU A 1 164 ? 3.724 4.008 -12.621 1.00 95.50 164 GLU A O 1
ATOM 1374 N N . GLU A 1 165 ? 3.803 4.293 -10.387 1.00 94.50 165 GLU A N 1
ATOM 1375 C CA . GLU A 1 165 ? 5.221 4.650 -10.298 1.00 94.50 165 GLU A CA 1
ATOM 1376 C C . GLU A 1 165 ? 6.112 3.535 -10.857 1.00 94.50 165 GLU A C 1
ATOM 1378 O O . GLU A 1 165 ? 6.967 3.783 -11.711 1.00 94.50 165 GLU A O 1
ATOM 1383 N N . SER A 1 166 ? 5.865 2.279 -10.470 1.00 93.31 166 SER A N 1
ATOM 1384 C CA . SER A 1 166 ? 6.626 1.139 -10.996 1.00 93.31 166 SER A CA 1
ATOM 1385 C C . SER A 1 166 ? 6.489 1.017 -12.519 1.00 93.31 166 SER A C 1
ATOM 1387 O O . SER A 1 166 ? 7.481 0.836 -13.229 1.00 93.31 166 SER A O 1
ATOM 1389 N N . LEU A 1 167 ? 5.275 1.192 -13.058 1.00 97.19 167 LEU A N 1
ATOM 1390 C CA . LEU A 1 167 ? 5.026 1.167 -14.499 1.00 97.19 167 LEU A CA 1
ATOM 1391 C C . LEU A 1 167 ? 5.705 2.335 -15.213 1.00 97.19 167 LEU A C 1
ATOM 1393 O O . LEU A 1 167 ? 6.192 2.159 -16.331 1.00 97.19 167 LEU A O 1
ATOM 1397 N N . GLN A 1 168 ? 5.756 3.512 -14.594 1.00 96.25 168 GLN A N 1
ATOM 1398 C CA . GLN A 1 168 ? 6.464 4.665 -15.137 1.00 96.25 168 GLN A CA 1
ATOM 1399 C C . GLN A 1 168 ? 7.969 4.398 -15.226 1.00 96.25 168 GLN A C 1
ATOM 1401 O O . GLN A 1 168 ? 8.568 4.653 -16.272 1.00 96.25 168 GLN A O 1
ATOM 1406 N N . VAL A 1 169 ? 8.556 3.809 -14.183 1.00 96.00 169 VAL A N 1
ATOM 1407 C CA . VAL A 1 169 ? 9.959 3.382 -14.177 1.00 96.00 169 VAL A CA 1
ATOM 1408 C C . VAL A 1 169 ? 10.219 2.361 -15.290 1.00 96.00 169 VAL A C 1
ATOM 1410 O O . VAL A 1 169 ? 11.155 2.536 -16.071 1.00 96.00 169 VAL A O 1
ATOM 1413 N N . PHE A 1 170 ? 9.361 1.347 -15.453 1.00 95.62 170 PHE A N 1
ATOM 1414 C CA . PHE A 1 170 ? 9.490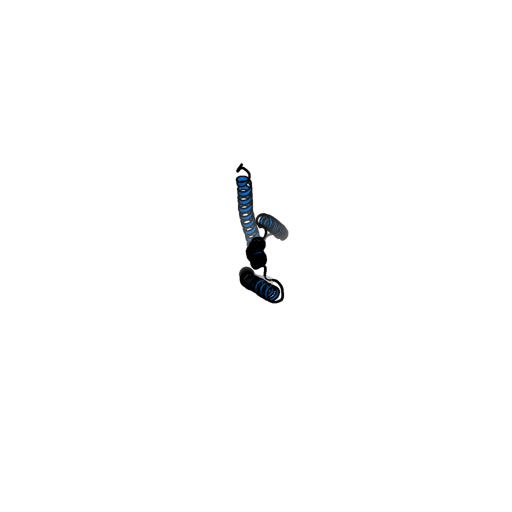 0.376 -16.550 1.00 95.62 170 PHE A CA 1
ATOM 1415 C C . PHE A 1 170 ? 9.390 1.018 -17.940 1.00 95.62 170 PHE A C 1
ATOM 1417 O O . PHE A 1 170 ? 10.144 0.640 -18.839 1.00 95.62 170 PHE A O 1
ATOM 1424 N N . ARG A 1 171 ? 8.492 1.993 -18.133 1.00 96.94 171 ARG A N 1
ATOM 1425 C CA . ARG A 1 171 ? 8.384 2.745 -19.396 1.00 96.94 171 ARG A CA 1
ATOM 1426 C C . ARG A 1 171 ? 9.664 3.525 -19.679 1.00 96.94 171 ARG A C 1
ATOM 1428 O O . ARG A 1 171 ? 10.214 3.381 -20.763 1.00 96.94 171 ARG A O 1
ATOM 1435 N N . ALA A 1 172 ? 10.178 4.258 -18.693 1.00 94.94 172 ALA A N 1
ATOM 1436 C CA . ALA A 1 172 ? 11.426 5.003 -18.832 1.00 94.94 172 ALA A CA 1
ATOM 1437 C C . ALA A 1 172 ? 12.608 4.080 -19.174 1.00 94.94 172 ALA A C 1
ATOM 1439 O O . ALA A 1 172 ? 13.383 4.374 -20.084 1.00 94.94 172 ALA A O 1
ATOM 1440 N N . PHE A 1 173 ? 12.721 2.926 -18.506 1.00 95.44 173 PHE A N 1
ATOM 1441 C CA . PHE A 1 173 ? 13.741 1.928 -18.836 1.00 95.44 173 PHE A CA 1
ATOM 1442 C C . PHE A 1 173 ? 13.608 1.400 -20.264 1.00 95.44 173 PHE A C 1
ATOM 1444 O O . PHE A 1 173 ? 14.615 1.290 -20.966 1.00 95.44 173 PHE A O 1
ATOM 1451 N N . ARG A 1 174 ? 12.387 1.088 -20.712 1.00 96.56 174 ARG A N 1
ATOM 1452 C CA . ARG A 1 174 ? 12.141 0.647 -22.090 1.00 96.56 174 ARG A CA 1
ATOM 1453 C C . ARG A 1 174 ? 12.572 1.717 -23.090 1.00 96.56 174 ARG A C 1
ATOM 1455 O O . ARG A 1 174 ? 13.272 1.387 -24.041 1.00 96.56 174 ARG A O 1
ATOM 1462 N N . ASP A 1 175 ? 12.207 2.973 -22.862 1.00 96.69 175 ASP A N 1
ATOM 1463 C CA . ASP A 1 175 ? 12.521 4.066 -23.783 1.00 96.69 175 ASP A CA 1
ATOM 1464 C C . ASP A 1 175 ? 14.048 4.267 -23.903 1.00 96.69 175 ASP A C 1
ATOM 1466 O O . ASP A 1 175 ? 14.574 4.397 -25.009 1.00 96.69 175 ASP A O 1
ATOM 1470 N N . VAL A 1 176 ? 14.793 4.171 -22.791 1.00 96.75 176 VAL A N 1
ATOM 1471 C CA . VAL A 1 176 ? 16.270 4.202 -22.802 1.00 96.75 176 VAL A CA 1
ATOM 1472 C C . VAL A 1 176 ? 16.864 3.014 -23.569 1.00 96.75 176 VAL A C 1
ATOM 1474 O O . VAL A 1 176 ? 17.829 3.184 -24.316 1.00 96.75 176 VAL A O 1
ATOM 1477 N N . LEU A 1 177 ? 16.312 1.809 -23.402 1.00 95.31 177 LEU A N 1
ATOM 1478 C CA . LEU A 1 177 ? 16.779 0.617 -24.119 1.00 95.31 177 LEU A CA 1
ATOM 1479 C C . LEU A 1 177 ? 16.509 0.703 -25.623 1.00 95.31 177 LEU A C 1
ATOM 1481 O O . LEU A 1 177 ? 17.372 0.335 -26.422 1.00 95.31 177 LEU A O 1
ATOM 1485 N N . GLU A 1 178 ? 15.336 1.193 -26.017 1.00 97.44 178 GLU A N 1
ATOM 1486 C CA . GLU A 1 178 ? 14.998 1.414 -27.422 1.00 97.44 178 GLU A CA 1
ATOM 1487 C C . GLU A 1 178 ? 15.922 2.453 -28.061 1.00 97.44 178 GLU A C 1
ATOM 1489 O O . GLU A 1 178 ? 16.399 2.237 -29.176 1.00 97.44 178 GLU A O 1
ATOM 1494 N N . GLU A 1 179 ? 16.242 3.532 -27.346 1.00 96.69 179 GLU A N 1
ATOM 1495 C CA . GLU A 1 179 ? 17.172 4.550 -27.834 1.00 96.69 179 GLU A CA 1
ATOM 1496 C C . GLU A 1 179 ? 18.595 3.994 -27.994 1.00 96.69 179 GLU A C 1
ATOM 1498 O O . GLU A 1 179 ? 19.217 4.147 -29.046 1.00 96.69 179 GLU A O 1
ATOM 1503 N N . GLN A 1 180 ? 19.089 3.244 -27.004 1.00 93.50 180 GLN A N 1
ATOM 1504 C CA . GLN A 1 180 ? 20.382 2.556 -27.102 1.00 93.50 180 GLN A CA 1
ATOM 1505 C C . GLN A 1 180 ? 20.428 1.586 -28.288 1.00 93.50 180 GLN A C 1
ATOM 1507 O O . GLN A 1 180 ? 21.413 1.556 -29.035 1.00 93.50 180 GLN A O 1
ATOM 1512 N N . LYS A 1 181 ? 19.348 0.827 -28.509 1.00 95.44 181 LYS A N 1
ATOM 1513 C CA . LYS A 1 181 ? 19.226 -0.065 -29.664 1.00 95.44 181 LYS A CA 1
ATOM 1514 C C . LYS A 1 181 ? 19.337 0.724 -30.970 1.00 95.44 181 LYS A C 1
ATOM 1516 O O . LYS A 1 181 ? 20.208 0.396 -31.776 1.00 95.44 181 LYS A O 1
ATOM 1521 N N . ARG A 1 182 ? 18.540 1.784 -31.152 1.00 96.69 182 ARG A N 1
ATOM 1522 C CA . ARG A 1 182 ? 18.563 2.634 -32.360 1.00 96.69 182 ARG A CA 1
ATOM 1523 C C . ARG A 1 182 ? 19.951 3.210 -32.632 1.00 96.69 182 ARG A C 1
ATOM 1525 O O . ARG A 1 182 ? 20.435 3.136 -33.761 1.00 96.69 182 ARG A O 1
ATOM 1532 N N . MET A 1 183 ? 20.617 3.725 -31.600 1.00 93.62 183 MET A N 1
ATOM 1533 C CA . MET A 1 183 ? 21.966 4.284 -31.719 1.00 93.62 183 MET A CA 1
ATOM 1534 C C . MET A 1 183 ? 22.995 3.226 -32.132 1.00 93.62 183 MET A C 1
ATOM 1536 O O . MET A 1 183 ? 23.832 3.473 -33.004 1.00 93.62 183 MET A O 1
ATOM 1540 N N . SER A 1 184 ? 22.918 2.024 -31.554 1.00 91.19 184 SER A N 1
ATOM 1541 C CA . SER A 1 184 ? 23.817 0.923 -31.912 1.00 91.19 184 SER A CA 1
ATOM 1542 C C . SER A 1 184 ? 23.585 0.411 -33.339 1.00 91.19 184 SER A C 1
ATOM 1544 O O . SER A 1 184 ? 24.551 0.233 -34.081 1.00 91.19 184 SER A O 1
ATOM 1546 N N . GLU A 1 185 ? 22.324 0.248 -33.754 1.00 97.12 185 GLU A N 1
ATOM 1547 C CA . GLU A 1 185 ? 21.948 -0.170 -35.107 1.00 97.12 185 GLU A CA 1
ATOM 1548 C C . GLU A 1 185 ? 22.404 0.853 -36.148 1.00 97.12 185 GLU A C 1
ATOM 1550 O O . GLU A 1 185 ? 22.994 0.475 -37.160 1.00 97.12 185 GLU A O 1
ATOM 1555 N N . SER A 1 186 ? 22.205 2.146 -35.873 1.00 96.56 186 SER A N 1
ATOM 1556 C CA . SER A 1 186 ? 22.693 3.238 -36.720 1.00 96.56 186 SER A CA 1
ATOM 1557 C C . SER A 1 186 ? 24.212 3.164 -36.898 1.00 96.56 186 SER A C 1
ATOM 1559 O O . SER A 1 186 ? 24.712 3.150 -38.023 1.00 96.56 186 SER A O 1
ATOM 1561 N N . ARG A 1 187 ? 24.958 2.990 -35.800 1.00 95.44 187 ARG A N 1
ATOM 1562 C CA . ARG A 1 187 ? 26.421 2.871 -35.842 1.00 95.44 187 ARG A CA 1
ATOM 1563 C C . ARG A 1 187 ? 26.895 1.652 -36.637 1.00 95.44 187 ARG A C 1
ATOM 1565 O O . ARG A 1 187 ? 27.821 1.783 -37.436 1.00 95.44 187 ARG A O 1
ATOM 1572 N N . TYR A 1 188 ? 26.286 0.481 -36.433 1.00 96.12 188 TYR A N 1
ATOM 1573 C CA . TYR A 1 188 ? 26.637 -0.725 -37.192 1.00 96.12 188 TYR A CA 1
ATOM 1574 C C . TYR A 1 188 ? 26.296 -0.588 -38.674 1.00 96.12 188 TYR A C 1
ATOM 1576 O O . TYR A 1 188 ? 27.072 -1.034 -39.515 1.00 96.12 188 TYR A O 1
ATOM 1584 N N . ARG A 1 189 ? 25.177 0.065 -39.002 1.00 98.00 189 ARG A N 1
ATOM 1585 C CA . ARG A 1 189 ? 24.791 0.338 -40.387 1.00 98.00 189 ARG A CA 1
ATOM 1586 C C . ARG A 1 189 ? 25.804 1.244 -41.083 1.00 98.00 189 ARG A C 1
ATOM 1588 O O . ARG A 1 189 ? 26.200 0.924 -42.198 1.00 98.00 189 ARG A O 1
ATOM 1595 N N . THR A 1 190 ? 26.248 2.319 -40.431 1.00 97.69 190 THR A N 1
ATOM 1596 C CA . THR A 1 190 ? 27.296 3.200 -40.973 1.00 97.69 190 THR A CA 1
ATOM 1597 C C . THR A 1 190 ? 28.597 2.435 -41.188 1.00 97.69 190 THR A C 1
ATOM 1599 O O . THR A 1 190 ? 29.126 2.445 -42.291 1.00 97.69 190 THR A O 1
ATOM 1602 N N . LEU A 1 191 ? 29.058 1.679 -40.184 1.00 97.31 191 LEU A N 1
ATOM 1603 C CA . LEU A 1 191 ? 30.286 0.886 -40.299 1.00 97.31 191 LEU A CA 1
ATOM 1604 C C . LEU A 1 191 ? 30.220 -0.139 -41.442 1.00 97.31 191 LEU A C 1
ATOM 1606 O O . LEU A 1 191 ? 31.209 -0.360 -42.134 1.00 97.31 191 LEU A O 1
ATOM 1610 N N . LEU A 1 192 ? 29.060 -0.771 -41.640 1.00 98.12 192 LEU A N 1
ATOM 1611 C CA . LEU A 1 192 ? 28.853 -1.718 -42.732 1.00 98.12 192 LEU A CA 1
ATOM 1612 C C . LEU A 1 192 ? 28.930 -1.026 -44.099 1.00 98.12 192 LEU A C 1
ATOM 1614 O O . LEU A 1 192 ? 29.517 -1.582 -45.021 1.00 98.12 192 LEU A O 1
ATOM 1618 N N . ILE A 1 193 ? 28.358 0.175 -44.231 1.00 98.19 193 ILE A N 1
ATOM 1619 C CA . ILE A 1 193 ? 28.439 0.966 -45.465 1.00 98.19 193 ILE A CA 1
ATOM 1620 C C . ILE A 1 193 ? 29.891 1.355 -45.753 1.00 98.19 193 ILE A C 1
ATOM 1622 O O . ILE A 1 193 ? 30.344 1.130 -46.874 1.00 98.19 193 ILE A O 1
ATOM 1626 N N . ASP A 1 194 ? 30.619 1.857 -44.753 1.00 97.69 194 ASP A N 1
ATOM 1627 C CA . ASP A 1 194 ? 32.031 2.238 -44.890 1.00 97.69 194 ASP A CA 1
ATOM 1628 C C . ASP A 1 194 ? 32.875 1.034 -45.350 1.00 97.69 194 ASP A C 1
ATOM 1630 O O . ASP A 1 194 ? 33.605 1.114 -46.335 1.00 97.69 194 ASP A O 1
ATOM 1634 N N . ALA A 1 195 ? 32.693 -0.135 -44.722 1.00 97.56 195 ALA A N 1
ATOM 1635 C CA . ALA A 1 195 ? 33.408 -1.356 -45.097 1.00 97.56 195 ALA A CA 1
ATOM 1636 C C . ALA A 1 195 ? 33.073 -1.846 -46.519 1.00 97.56 195 ALA A C 1
ATOM 1638 O O . ALA A 1 195 ? 33.946 -2.363 -47.219 1.00 97.56 195 ALA A O 1
ATOM 1639 N N . ILE A 1 196 ? 31.818 -1.696 -46.963 1.00 97.88 196 ILE A N 1
ATOM 1640 C CA . ILE A 1 196 ? 31.416 -2.026 -48.339 1.00 97.88 196 ILE A CA 1
ATOM 1641 C C . ILE A 1 196 ? 32.082 -1.066 -49.328 1.00 97.88 196 ILE A C 1
ATOM 1643 O O . ILE A 1 196 ? 32.580 -1.516 -50.359 1.00 97.88 196 ILE A O 1
ATOM 1647 N N . GLN A 1 197 ? 32.110 0.235 -49.027 1.00 97.75 197 GLN A N 1
ATOM 1648 C CA . GLN A 1 197 ? 32.775 1.227 -49.871 1.00 97.75 197 GLN A CA 1
ATOM 1649 C C . GLN A 1 197 ? 34.269 0.921 -49.997 1.00 97.75 197 GLN A C 1
ATOM 1651 O O . GLN A 1 197 ? 34.769 0.828 -51.118 1.00 97.75 197 GLN A O 1
ATOM 1656 N N . ASP A 1 198 ? 34.952 0.660 -48.882 1.00 97.69 198 ASP A N 1
ATOM 1657 C CA . ASP A 1 198 ? 36.366 0.277 -48.872 1.00 97.69 198 ASP A CA 1
ATOM 1658 C C . ASP A 1 198 ? 36.618 -0.998 -49.689 1.00 97.69 198 ASP A C 1
ATOM 1660 O O . ASP A 1 198 ? 37.536 -1.043 -50.509 1.00 97.69 198 ASP A O 1
ATOM 1664 N N . ALA A 1 199 ? 35.776 -2.025 -49.534 1.00 97.62 199 ALA A N 1
ATOM 1665 C CA . ALA A 1 199 ? 35.892 -3.263 -50.303 1.00 97.62 199 ALA A CA 1
ATOM 1666 C C . ALA A 1 199 ? 35.718 -3.030 -51.814 1.00 97.62 199 ALA A C 1
ATOM 1668 O O . ALA A 1 199 ? 36.475 -3.585 -52.614 1.00 97.62 199 ALA A O 1
ATOM 1669 N N . VAL A 1 200 ? 34.760 -2.188 -52.217 1.00 97.38 200 VAL A N 1
ATOM 1670 C CA . VAL A 1 200 ? 34.557 -1.817 -53.626 1.00 97.38 200 VAL A CA 1
ATOM 1671 C C . VAL A 1 200 ? 35.761 -1.037 -54.154 1.00 97.38 200 VAL A C 1
ATOM 1673 O O . VAL A 1 200 ? 36.283 -1.394 -55.214 1.00 97.38 200 VAL A O 1
ATOM 1676 N N . HIS A 1 201 ? 36.253 -0.042 -53.410 1.00 97.25 201 HIS A N 1
ATOM 1677 C CA . HIS A 1 201 ? 37.442 0.733 -53.771 1.00 97.25 201 HIS A CA 1
ATOM 1678 C C . HIS A 1 201 ? 38.674 -0.161 -53.952 1.00 97.25 201 HIS A C 1
ATOM 1680 O O . HIS A 1 201 ? 39.334 -0.088 -54.991 1.00 97.25 201 HIS A O 1
ATOM 1686 N N . LEU A 1 202 ? 38.941 -1.056 -52.998 1.00 97.56 202 LEU A N 1
ATOM 1687 C CA . LEU A 1 202 ? 40.043 -2.015 -53.076 1.00 97.56 202 LEU A CA 1
ATOM 1688 C C . LEU A 1 202 ? 39.868 -2.996 -54.240 1.00 97.56 202 LEU A C 1
ATOM 1690 O O . LEU A 1 202 ? 40.841 -3.312 -54.920 1.00 97.56 202 LEU A O 1
ATOM 1694 N N . SER A 1 203 ? 38.645 -3.461 -54.519 1.00 96.81 203 SER A N 1
ATOM 1695 C CA . SER A 1 203 ? 38.387 -4.339 -55.669 1.00 96.81 203 SER A CA 1
ATOM 1696 C C . SER A 1 203 ? 38.679 -3.641 -56.999 1.00 96.81 203 SER A C 1
ATOM 1698 O O . SER A 1 203 ? 39.310 -4.233 -57.873 1.00 96.81 203 SER A O 1
ATOM 1700 N N . SER A 1 204 ? 38.299 -2.365 -57.126 1.00 96.25 204 SER A N 1
ATOM 1701 C CA . SER A 1 204 ? 38.562 -1.556 -58.316 1.00 96.25 204 SER A CA 1
ATOM 1702 C C . SER A 1 204 ? 40.060 -1.329 -58.508 1.00 96.25 204 SER A C 1
ATOM 1704 O O . SER A 1 204 ? 40.556 -1.467 -59.623 1.00 96.25 204 SER A O 1
ATOM 1706 N N . GLN A 1 205 ? 40.789 -1.011 -57.435 1.00 96.50 205 GLN A N 1
ATOM 1707 C CA . GLN A 1 205 ? 42.246 -0.858 -57.483 1.00 96.50 205 GLN A CA 1
ATOM 1708 C C . GLN A 1 205 ? 42.939 -2.177 -57.840 1.00 96.50 205 GLN A C 1
ATOM 1710 O O . GLN A 1 205 ? 43.832 -2.196 -58.682 1.00 96.50 205 GLN A O 1
ATOM 1715 N N . ASN A 1 206 ? 42.501 -3.296 -57.258 1.00 95.44 206 ASN A N 1
ATOM 1716 C CA . ASN A 1 206 ? 43.040 -4.614 -57.586 1.00 95.44 206 ASN A CA 1
ATOM 1717 C C . ASN A 1 206 ? 42.796 -4.988 -59.053 1.00 95.44 206 ASN A C 1
ATOM 1719 O O . ASN A 1 206 ? 43.685 -5.557 -59.685 1.00 95.44 206 ASN A O 1
ATOM 1723 N N . LEU A 1 207 ? 41.627 -4.647 -59.606 1.00 95.94 207 LEU A N 1
ATOM 1724 C CA . LEU A 1 207 ? 41.323 -4.866 -61.019 1.00 95.94 207 LEU A CA 1
ATOM 1725 C C . LEU A 1 207 ? 42.269 -4.058 -61.920 1.00 95.94 207 LEU A C 1
ATOM 1727 O O . LEU A 1 207 ? 42.880 -4.629 -62.820 1.00 95.94 207 LEU A O 1
ATOM 1731 N N . GLN A 1 208 ? 42.455 -2.768 -61.627 1.00 95.75 208 GLN A N 1
ATOM 1732 C CA . GLN A 1 208 ? 43.386 -1.895 -62.356 1.00 95.75 208 GLN A CA 1
ATOM 1733 C C . GLN A 1 208 ? 44.822 -2.430 -62.303 1.00 95.75 208 GLN A C 1
ATOM 1735 O O . GLN A 1 208 ? 45.464 -2.587 -63.339 1.00 95.75 208 GLN A O 1
ATOM 1740 N N . LEU A 1 209 ? 45.302 -2.813 -61.116 1.00 95.56 209 LEU A N 1
ATOM 1741 C CA . LEU A 1 209 ? 46.626 -3.419 -60.956 1.00 95.56 209 LEU A CA 1
ATOM 1742 C C . LEU A 1 209 ? 46.760 -4.725 -61.749 1.00 95.56 209 LEU A C 1
ATOM 1744 O O . LEU A 1 209 ? 47.812 -5.000 -62.323 1.00 95.56 209 LEU A O 1
ATOM 1748 N N . HIS A 1 210 ? 45.716 -5.555 -61.800 1.00 94.81 210 HIS A N 1
ATOM 1749 C CA . HIS A 1 210 ? 45.727 -6.771 -62.613 1.00 94.81 210 HIS A CA 1
ATOM 1750 C C . HIS A 1 210 ? 45.806 -6.470 -64.111 1.00 94.81 210 HIS A C 1
ATOM 1752 O O . HIS A 1 210 ? 46.554 -7.149 -64.818 1.00 94.81 210 HIS A O 1
ATOM 1758 N N . GLU A 1 211 ? 45.083 -5.463 -64.595 1.00 94.00 211 GLU A N 1
ATOM 1759 C CA . GLU A 1 211 ? 45.160 -5.016 -65.987 1.00 94.00 211 GLU A CA 1
ATOM 1760 C C . GLU A 1 211 ? 46.560 -4.487 -66.330 1.00 94.00 211 GLU A C 1
ATOM 1762 O O . GLU A 1 211 ? 47.141 -4.907 -67.333 1.00 94.00 211 GLU A O 1
ATOM 1767 N N . GLU A 1 212 ? 47.150 -3.654 -65.471 1.00 93.00 212 GLU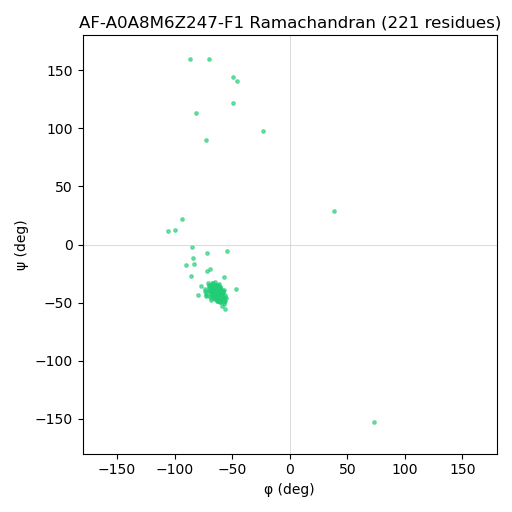 A N 1
ATOM 1768 C CA . GLU A 1 212 ? 48.521 -3.152 -65.627 1.00 93.00 212 GLU A CA 1
ATOM 1769 C C . GLU A 1 212 ? 49.548 -4.293 -65.658 1.00 93.00 212 GLU A C 1
ATOM 1771 O O . GLU A 1 212 ? 50.377 -4.370 -66.568 1.00 93.00 212 GLU A O 1
ATOM 1776 N N . ILE A 1 213 ? 49.459 -5.247 -64.723 1.00 92.62 213 ILE A N 1
ATOM 1777 C CA . ILE A 1 213 ? 50.333 -6.429 -64.698 1.00 92.62 213 ILE A CA 1
ATOM 1778 C C . ILE A 1 213 ? 50.175 -7.252 -65.982 1.00 92.62 213 ILE A C 1
ATOM 1780 O O . ILE A 1 213 ? 51.167 -7.737 -66.533 1.00 92.62 213 ILE A O 1
ATOM 1784 N N . GLN A 1 214 ? 48.950 -7.428 -66.483 1.00 92.12 214 GLN A N 1
ATOM 1785 C CA . GLN A 1 214 ? 48.720 -8.140 -67.740 1.00 92.12 214 GLN A CA 1
ATOM 1786 C C . GLN A 1 214 ? 49.332 -7.408 -68.938 1.00 92.12 214 GLN A C 1
ATOM 1788 O O . GLN A 1 214 ? 49.917 -8.061 -69.805 1.00 92.12 214 GLN A O 1
ATOM 1793 N N . GLN A 1 215 ? 49.233 -6.079 -68.997 1.00 91.06 215 GLN A N 1
ATOM 1794 C CA . GLN A 1 215 ? 49.858 -5.283 -70.055 1.00 91.06 215 GLN A CA 1
ATOM 1795 C C . GLN A 1 215 ? 51.385 -5.396 -70.012 1.00 91.06 215 GLN A C 1
ATOM 1797 O O . GLN A 1 215 ? 51.998 -5.687 -71.039 1.00 91.06 215 GLN A O 1
ATOM 1802 N N . LEU A 1 216 ? 51.990 -5.274 -68.826 1.00 89.31 216 LEU A N 1
ATOM 1803 C CA . LEU A 1 216 ? 53.436 -5.429 -68.631 1.00 89.31 216 LEU A CA 1
ATOM 1804 C C . LEU A 1 216 ? 53.937 -6.830 -69.024 1.00 89.31 216 LEU A C 1
ATOM 1806 O O . LEU A 1 216 ? 55.019 -6.984 -69.593 1.00 89.31 216 LEU A O 1
ATOM 1810 N N . ARG A 1 217 ? 53.145 -7.879 -68.773 1.00 88.00 217 ARG A N 1
ATOM 1811 C CA . ARG A 1 217 ? 53.472 -9.245 -69.218 1.00 88.00 217 ARG A CA 1
ATOM 1812 C C . ARG A 1 217 ? 53.434 -9.394 -70.740 1.00 88.00 217 ARG A C 1
ATOM 1814 O O . ARG A 1 217 ? 54.273 -10.086 -71.303 1.00 88.00 217 ARG A O 1
ATOM 1821 N N . LYS A 1 218 ? 52.490 -8.742 -71.422 1.00 85.06 218 LYS A N 1
ATOM 1822 C CA . LYS A 1 218 ? 52.411 -8.777 -72.894 1.00 85.06 218 LYS A CA 1
ATOM 1823 C C . LYS A 1 218 ? 53.577 -8.039 -73.552 1.00 85.06 218 LYS A C 1
ATOM 1825 O O . LYS A 1 218 ? 54.122 -8.529 -74.538 1.00 85.06 218 LYS A O 1
ATOM 1830 N N . THR A 1 219 ? 53.975 -6.887 -73.012 1.00 82.75 219 THR A N 1
ATOM 1831 C CA . THR A 1 219 ? 55.105 -6.113 -73.552 1.00 82.75 219 THR A CA 1
ATOM 1832 C C . THR A 1 219 ? 56.437 -6.832 -73.361 1.00 82.75 219 THR A C 1
ATOM 1834 O O . THR A 1 219 ? 57.250 -6.836 -74.277 1.00 82.75 219 THR A O 1
ATOM 1837 N N . SER A 1 220 ? 56.631 -7.510 -72.228 1.00 74.50 220 SER A N 1
ATOM 1838 C CA . SER A 1 220 ? 57.826 -8.329 -71.963 1.00 74.50 220 SER A CA 1
ATOM 1839 C C . SER A 1 220 ? 57.893 -9.636 -72.761 1.00 74.50 220 SER A C 1
ATOM 1841 O O . SER A 1 220 ? 58.983 -10.149 -72.966 1.00 74.50 220 SER A O 1
ATOM 1843 N N . GLN A 1 221 ? 56.765 -10.170 -73.239 1.00 65.06 221 GLN A N 1
ATOM 1844 C CA . GLN A 1 221 ? 56.742 -11.314 -74.166 1.00 65.06 221 GLN A CA 1
ATOM 1845 C C . GLN A 1 221 ? 56.919 -10.917 -75.641 1.00 65.06 221 GLN A C 1
ATOM 1847 O O . GLN A 1 221 ? 57.099 -11.792 -76.483 1.00 65.06 221 GLN A O 1
ATOM 1852 N N . SER A 1 222 ? 56.830 -9.623 -75.964 1.00 58.75 222 SER A N 1
ATOM 1853 C CA . SER A 1 222 ? 56.969 -9.102 -77.335 1.00 58.75 222 SER A CA 1
ATOM 1854 C C . SER A 1 222 ? 58.365 -8.522 -77.619 1.00 58.75 222 SER A C 1
ATOM 1856 O O . SER A 1 222 ? 58.544 -7.828 -78.620 1.00 58.75 222 SER A O 1
ATOM 1858 N N . GLN A 1 223 ? 59.330 -8.785 -76.734 1.00 48.25 223 GLN A N 1
ATOM 1859 C CA . GLN A 1 223 ? 60.757 -8.477 -76.872 1.00 48.25 223 GLN A CA 1
ATOM 1860 C C . GLN A 1 223 ? 61.552 -9.780 -76.891 1.00 48.25 223 GLN A C 1
ATOM 1862 O O . GLN A 1 223 ? 62.547 -9.828 -77.644 1.00 48.25 223 GLN A O 1
#